Protein AF-A0A4U9V644-F1 (afdb_monomer)

Mean predicted aligned error: 11.46 Å

Radius of gyration: 19.67 Å; Cα contacts (8 Å, |Δi|>4): 223; chains: 1; bounding box: 46×45×52 Å

Secondary structure (DSSP, 8-state):
-PPPPSSHHHHHHHHHHT------HHHHTT---SS--HHHHHHHHHHHHHHHHHHH-HHHHS-S-GGGSPPTTT---SS--------SHHHHHHHHHHHHHHHT-BTTBSEETTTTEE-HHHHHHHHHHTB---TT--TTT---SSB----GGGSPPPPTT--GGG--GGG-----TT-------HHHHTT---------

Foldseek 3Di:
DWDFFPALVNLVVLLVQLPDDDADLVVLLVDPDPDDHLLSVLSNVLSVLVVCCVVPNWCVSQVDDQVPDDDQVNPCPVFDDGDQRDRTSVSSNVVSVQVNCQRHNDQFDQAPVVGRHGRLSLLSQCQNVQAAAAPPDGPVNRRDHDGRDDPNVLADGDDRRDDPVPDDPVVPDDDDVPRDHDRCDSVNSSRPCDDHDDDD

InterPro domains:
  IPR012347 Ferritin-like [G3DSA:1.20.1260.10] (1-136)
  IPR026820 Iminophenyl-pyruvate dimer synthase [PF12902] (1-129)

Sequence (200 aa):
MNLYGFSKNGIFQGMVIEHPKDVRPRAIANEVPSDMTIGEFYLYVESRLRAAVETHGERAIFCGDPQRQIPPDVFYYGGGGNVLKVSDLKSAVAAMKLITDQGEGTENDIWVVDEDELAHYFRFSQIYNERLYQKGDTVASGPTGDPFPVPWNKSVLIDSNARSAIIHPERFVTPSPGLTSVIVSYSAICKLHLPVPQTS

Solvent-accessible surface area (backbone atoms only — not comparable to full-atom values): 12361 Å² total; per-residue (Å²): 137,74,51,62,34,60,38,72,66,35,36,49,52,49,29,64,62,24,48,71,68,91,72,56,68,77,58,42,68,78,46,83,70,94,79,64,47,63,56,47,48,47,52,32,53,50,47,53,51,52,52,49,30,71,76,63,34,57,71,67,71,52,61,72,68,74,84,79,53,87,53,56,85,78,59,68,64,97,58,79,76,86,67,69,74,69,72,45,72,69,38,42,51,50,44,48,49,52,53,32,29,44,33,40,24,48,90,90,35,56,50,23,81,94,69,83,37,65,5,32,24,56,50,32,46,24,60,69,68,27,18,32,68,44,94,87,52,43,78,87,73,42,56,77,43,58,80,39,86,70,70,63,90,75,44,61,88,53,58,74,80,50,48,87,90,70,70,60,75,82,81,72,77,77,70,62,97,88,53,86,84,66,84,59,46,73,73,49,59,66,45,56,86,65,88,70,86,79,80,130

Organism: Serratia fonticola (NCBI:txid47917)

pLDDT: mean 73.73, std 19.24, range [28.67, 97.31]

Structure (mmCIF, N/CA/C/O backbone):
data_AF-A0A4U9V644-F1
#
_entry.id   AF-A0A4U9V644-F1
#
loop_
_atom_site.group_PDB
_atom_site.id
_atom_site.type_symbol
_atom_site.label_atom_id
_atom_site.label_alt_id
_atom_site.label_comp_id
_atom_site.label_asym_id
_atom_site.label_entity_id
_atom_site.label_seq_id
_atom_site.pdbx_PDB_ins_code
_atom_site.Cartn_x
_atom_site.Cartn_y
_atom_site.Cartn_z
_atom_site.occupancy
_atom_site.B_iso_or_equiv
_atom_site.auth_seq_id
_atom_site.auth_comp_id
_atom_site.auth_asym_id
_atom_site.auth_atom_id
_atom_site.pdbx_PDB_model_num
ATOM 1 N N . MET A 1 1 ? -13.289 4.807 -16.293 1.00 55.41 1 MET A N 1
ATOM 2 C CA . MET A 1 1 ? -12.012 4.065 -16.265 1.00 55.41 1 MET A CA 1
ATOM 3 C C . MET A 1 1 ? -12.085 2.977 -17.323 1.00 55.41 1 MET A C 1
ATOM 5 O O . MET A 1 1 ? -13.089 2.275 -17.348 1.00 55.41 1 MET A O 1
ATOM 9 N N . ASN A 1 2 ? -11.098 2.885 -18.216 1.00 61.62 2 ASN A N 1
ATOM 10 C CA . ASN A 1 2 ? -11.049 1.841 -19.247 1.00 61.62 2 ASN A CA 1
ATOM 11 C C . ASN A 1 2 ? -10.254 0.645 -18.718 1.00 61.62 2 ASN A C 1
ATOM 13 O O . ASN A 1 2 ? -9.269 0.844 -18.005 1.00 61.62 2 ASN A O 1
ATOM 17 N N . LEU A 1 3 ? -10.681 -0.569 -19.069 1.00 64.44 3 LEU A N 1
ATOM 18 C CA . LEU A 1 3 ? -9.926 -1.789 -18.803 1.00 64.44 3 LEU A CA 1
ATOM 19 C C . LEU A 1 3 ? -8.832 -1.928 -19.864 1.00 64.44 3 LEU A C 1
ATOM 21 O O . LEU A 1 3 ? -9.124 -1.943 -21.058 1.00 64.44 3 LEU A O 1
ATOM 25 N N . TYR A 1 4 ? -7.581 -2.043 -19.427 1.00 66.75 4 TYR A N 1
ATOM 26 C CA . TYR A 1 4 ? -6.458 -2.348 -20.309 1.00 66.75 4 TYR A CA 1
ATOM 27 C C . TYR A 1 4 ? -6.066 -3.820 -20.180 1.00 66.75 4 TYR A C 1
ATOM 29 O O . TYR A 1 4 ? -6.088 -4.388 -19.090 1.00 66.75 4 TYR A O 1
ATOM 37 N N . GLY A 1 5 ? -5.660 -4.431 -21.295 1.00 70.81 5 GLY A N 1
ATOM 38 C CA . GLY A 1 5 ? -4.895 -5.677 -21.254 1.00 70.81 5 GLY A CA 1
ATOM 39 C C . GLY A 1 5 ? -3.487 -5.458 -20.704 1.00 70.81 5 GLY A C 1
ATOM 40 O O . GLY A 1 5 ? -3.043 -4.315 -20.541 1.00 70.81 5 GLY A O 1
ATOM 41 N N . PHE A 1 6 ? -2.764 -6.554 -20.461 1.00 79.94 6 PHE A N 1
ATOM 42 C CA . PHE A 1 6 ? -1.364 -6.495 -20.040 1.00 79.94 6 PHE A CA 1
ATOM 43 C C . PHE A 1 6 ? -0.528 -5.778 -21.107 1.00 79.94 6 PHE A C 1
ATOM 45 O O . PHE A 1 6 ? -0.261 -6.298 -22.190 1.00 79.94 6 PHE A O 1
ATOM 52 N N . SER A 1 7 ? -0.188 -4.530 -20.817 1.00 82.56 7 SER A N 1
ATOM 53 C CA . SER A 1 7 ? 0.397 -3.570 -21.745 1.00 82.56 7 SER A CA 1
ATOM 54 C C . SER A 1 7 ? 1.081 -2.477 -20.941 1.00 82.56 7 SER A C 1
ATOM 56 O O . SER A 1 7 ? 0.753 -2.273 -19.772 1.00 82.56 7 SER A O 1
ATOM 58 N N . LYS A 1 8 ? 1.971 -1.712 -21.574 1.00 86.06 8 LYS A N 1
ATOM 59 C CA . LYS A 1 8 ? 2.654 -0.603 -20.902 1.00 86.06 8 LYS A CA 1
ATOM 60 C C . LYS A 1 8 ? 1.674 0.427 -20.317 1.00 86.06 8 LYS A C 1
ATOM 62 O O . LYS A 1 8 ? 1.898 0.912 -19.215 1.00 86.06 8 LYS A O 1
ATOM 67 N N . ASN A 1 9 ? 0.542 0.670 -20.986 1.00 83.56 9 ASN A N 1
ATOM 68 C CA . ASN A 1 9 ? -0.529 1.538 -20.479 1.00 83.56 9 ASN A CA 1
ATOM 69 C C . ASN A 1 9 ? -1.281 0.926 -19.289 1.00 83.56 9 ASN A C 1
ATOM 71 O O . ASN A 1 9 ? -1.600 1.642 -18.347 1.00 83.56 9 ASN A O 1
ATOM 75 N N . GLY A 1 10 ? -1.553 -0.383 -19.314 1.00 83.19 10 GLY A N 1
ATOM 76 C CA . GLY A 1 10 ? -2.169 -1.083 -18.182 1.00 83.19 10 GLY A CA 1
ATOM 77 C C . GLY A 1 10 ? -1.263 -1.100 -16.950 1.00 83.19 10 GLY A C 1
ATOM 78 O O . GLY A 1 10 ? -1.723 -0.820 -15.848 1.00 83.19 10 GLY A O 1
ATOM 79 N N . ILE A 1 11 ? 0.039 -1.334 -17.145 1.00 87.50 11 ILE A N 1
ATOM 80 C CA . ILE A 1 11 ? 1.036 -1.248 -16.070 1.00 87.50 11 ILE A CA 1
ATOM 81 C C . ILE A 1 11 ? 1.137 0.179 -15.534 1.00 87.50 11 ILE A C 1
ATOM 83 O O . ILE A 1 11 ? 1.093 0.370 -14.325 1.00 87.50 11 ILE A O 1
ATOM 87 N N . PHE A 1 12 ? 1.191 1.184 -16.411 1.00 86.75 12 PHE A N 1
ATOM 88 C CA . PHE A 1 12 ? 1.206 2.585 -15.992 1.00 86.75 12 PHE A CA 1
ATOM 89 C C . PHE A 1 12 ? -0.057 2.973 -15.212 1.00 86.75 12 PHE A C 1
ATOM 91 O O . PHE A 1 12 ? 0.035 3.660 -14.201 1.00 86.75 12 PHE A O 1
ATOM 98 N N . GLN A 1 13 ? -1.237 2.497 -15.625 1.00 83.50 13 GLN A N 1
ATOM 99 C CA . GLN A 1 13 ? -2.466 2.687 -14.852 1.00 83.50 13 GLN A CA 1
ATOM 100 C C . GLN A 1 13 ? -2.339 2.075 -13.449 1.00 83.50 13 GLN A C 1
ATOM 102 O O . GLN A 1 13 ? -2.746 2.719 -12.489 1.00 83.50 13 GLN A O 1
ATOM 107 N N . GLY A 1 14 ? -1.743 0.885 -13.320 1.00 85.44 14 GLY A N 1
ATOM 108 C CA . GLY A 1 14 ? -1.452 0.277 -12.019 1.00 85.44 14 GLY A CA 1
ATOM 109 C C . GLY A 1 14 ? -0.504 1.118 -11.161 1.00 85.44 14 GLY A C 1
ATOM 110 O O . GLY A 1 14 ? -0.795 1.366 -9.997 1.00 85.44 14 GLY A O 1
ATOM 111 N N . MET A 1 15 ? 0.564 1.655 -11.760 1.00 87.38 15 MET A N 1
ATOM 112 C CA . MET A 1 15 ? 1.471 2.586 -11.077 1.00 87.38 15 MET A CA 1
ATOM 113 C C . MET A 1 15 ? 0.756 3.850 -10.591 1.00 87.38 15 MET A C 1
ATOM 115 O O . MET A 1 15 ? 1.076 4.337 -9.519 1.00 87.38 15 MET A O 1
ATOM 119 N N . VAL A 1 16 ? -0.199 4.391 -11.355 1.00 85.75 16 VAL A N 1
ATOM 120 C CA . VAL A 1 16 ? -0.979 5.573 -10.942 1.00 85.75 16 VAL A CA 1
ATOM 121 C C . VAL A 1 16 ? -1.901 5.255 -9.764 1.00 85.75 16 VAL A C 1
ATOM 123 O O . VAL A 1 16 ? -2.082 6.109 -8.901 1.00 85.75 16 VAL A O 1
ATOM 126 N N . ILE A 1 17 ? -2.482 4.052 -9.729 1.00 83.19 17 ILE A N 1
ATOM 127 C CA . ILE A 1 17 ? -3.361 3.612 -8.637 1.00 83.19 17 ILE A CA 1
ATOM 128 C C . ILE A 1 17 ? -2.570 3.455 -7.330 1.00 83.19 17 ILE A C 1
ATOM 130 O O . ILE A 1 17 ? -3.020 3.955 -6.306 1.00 83.19 17 ILE A O 1
ATOM 134 N N . GLU A 1 18 ? -1.400 2.813 -7.380 1.00 84.31 18 GLU A N 1
ATOM 135 C CA . GLU A 1 18 ? -0.552 2.547 -6.201 1.00 84.31 18 GLU A CA 1
ATOM 136 C C . GLU A 1 18 ? 0.481 3.653 -5.934 1.00 84.31 18 GLU A C 1
ATOM 138 O O . GLU A 1 18 ? 1.415 3.450 -5.164 1.00 84.31 18 GLU A O 1
ATOM 143 N N . HIS A 1 19 ? 0.408 4.796 -6.624 1.00 81.25 19 HIS A N 1
ATOM 144 C CA . HIS A 1 19 ? 1.474 5.795 -6.561 1.00 81.25 19 HIS A CA 1
ATOM 145 C C . HIS A 1 19 ? 1.660 6.302 -5.119 1.00 81.25 19 HIS A C 1
ATOM 147 O O . HIS A 1 19 ? 0.732 6.929 -4.597 1.00 81.25 19 HIS A O 1
ATOM 153 N N . PRO A 1 20 ? 2.858 6.157 -4.517 1.00 72.25 20 PRO A N 1
ATOM 154 C CA . PRO A 1 20 ? 3.119 6.656 -3.175 1.00 72.25 20 PRO A CA 1
ATOM 155 C C . PRO A 1 20 ? 2.976 8.173 -3.169 1.00 72.25 20 PRO A C 1
ATOM 157 O O . PRO A 1 20 ? 3.543 8.856 -4.028 1.00 72.25 20 PRO A O 1
ATOM 160 N N . LYS A 1 21 ? 2.225 8.734 -2.228 1.00 69.69 21 LYS A N 1
ATOM 161 C CA . LYS A 1 21 ? 2.238 10.183 -1.997 1.00 69.69 21 LYS A CA 1
ATOM 162 C C . LYS A 1 21 ? 2.510 10.480 -0.540 1.00 69.69 21 LYS A C 1
ATOM 164 O O . LYS A 1 21 ? 2.050 9.755 0.336 1.00 69.69 21 LYS A O 1
ATOM 169 N N . ASP A 1 22 ? 3.179 11.605 -0.308 1.00 64.38 22 ASP A N 1
ATOM 170 C CA . ASP A 1 22 ? 3.355 12.174 1.021 1.00 64.38 22 ASP A CA 1
ATOM 171 C C . ASP A 1 22 ? 1.978 12.378 1.658 1.00 64.38 22 ASP A C 1
ATOM 173 O O . ASP A 1 22 ? 1.200 13.270 1.287 1.00 64.38 22 ASP A O 1
ATOM 177 N N . VAL A 1 23 ? 1.659 11.528 2.626 1.00 62.28 23 VAL A N 1
ATOM 178 C CA . VAL A 1 23 ? 0.388 11.611 3.325 1.00 62.28 23 VAL A CA 1
ATOM 179 C C . VAL A 1 23 ? 0.447 12.800 4.279 1.00 62.28 23 VAL A C 1
ATOM 181 O O . VAL A 1 23 ? 1.411 12.988 5.023 1.00 62.28 23 VAL A O 1
ATOM 184 N N . ARG A 1 24 ? -0.618 13.611 4.304 1.00 62.72 24 ARG A N 1
ATOM 185 C CA . ARG A 1 24 ? -0.766 14.733 5.248 1.00 62.72 24 ARG A CA 1
ATOM 186 C C . ARG A 1 24 ? -1.843 14.421 6.296 1.00 62.72 24 ARG A C 1
ATOM 188 O O . ARG A 1 24 ? -2.967 14.915 6.168 1.00 62.72 24 ARG A O 1
ATOM 195 N N . PRO A 1 25 ? -1.519 13.675 7.374 1.00 60.88 25 PRO A N 1
ATOM 196 C CA . PRO A 1 25 ? -2.491 13.205 8.365 1.00 60.88 25 PRO A CA 1
ATOM 197 C C . PRO A 1 25 ? -3.443 14.274 8.903 1.00 60.88 25 PRO A C 1
ATOM 199 O O . PRO A 1 25 ? -4.642 14.046 9.037 1.00 60.88 25 PRO A O 1
ATOM 202 N N . ARG A 1 26 ? -2.922 15.476 9.181 1.00 60.62 26 ARG A N 1
ATOM 203 C CA . ARG A 1 26 ? -3.712 16.577 9.755 1.00 60.62 26 ARG A CA 1
ATOM 204 C C . ARG A 1 26 ? -4.744 17.165 8.793 1.00 60.62 26 ARG A C 1
ATOM 206 O O . ARG A 1 26 ? -5.763 17.666 9.258 1.00 60.62 26 ARG A O 1
ATOM 213 N N . ALA A 1 27 ? -4.481 17.135 7.488 1.00 59.25 27 ALA A N 1
ATOM 214 C CA . ALA A 1 27 ? -5.427 17.622 6.486 1.00 59.25 27 ALA A CA 1
ATOM 215 C C . ALA A 1 27 ? -6.578 16.619 6.312 1.00 59.25 27 ALA A C 1
ATOM 217 O O . ALA A 1 27 ? -7.746 16.989 6.346 1.00 59.25 27 ALA A O 1
ATOM 218 N N . ILE A 1 28 ? -6.235 15.332 6.240 1.00 59.28 28 ILE A N 1
ATOM 219 C CA . ILE A 1 28 ? -7.183 14.236 6.013 1.00 59.28 28 ILE A CA 1
ATOM 220 C C . ILE A 1 28 ? -8.105 14.013 7.216 1.00 59.28 28 ILE A C 1
ATOM 222 O O . ILE A 1 28 ? -9.273 13.683 7.052 1.00 59.28 28 ILE A O 1
ATOM 226 N N . ALA A 1 29 ? -7.630 14.241 8.440 1.00 61.66 29 ALA A N 1
ATOM 227 C CA . ALA A 1 29 ? -8.477 14.103 9.624 1.00 61.66 29 ALA A CA 1
ATOM 228 C C . ALA A 1 29 ? -9.674 15.084 9.647 1.00 61.66 29 ALA A C 1
ATOM 230 O O . ALA A 1 29 ? -10.672 14.806 10.313 1.00 61.66 29 ALA A O 1
ATOM 231 N N . ASN A 1 30 ? -9.582 16.213 8.932 1.00 63.75 30 ASN A N 1
ATOM 232 C CA . ASN A 1 30 ? -10.543 17.318 9.015 1.00 63.75 30 ASN A CA 1
ATOM 233 C C . ASN A 1 30 ? -11.367 17.534 7.736 1.00 63.75 30 ASN A C 1
ATOM 235 O O . ASN A 1 30 ? -12.445 18.120 7.805 1.00 63.75 30 ASN A O 1
ATOM 239 N N . GLU A 1 31 ? -10.895 17.052 6.588 1.00 67.56 31 GLU A N 1
ATOM 240 C CA . GLU A 1 31 ? -11.538 17.229 5.285 1.00 67.56 31 GLU A CA 1
ATOM 241 C C . GLU A 1 31 ? -11.574 15.897 4.526 1.00 67.56 31 GLU A C 1
ATOM 243 O O . GLU A 1 31 ? -10.719 15.038 4.729 1.00 67.56 31 GLU A O 1
ATOM 248 N N . VAL A 1 32 ? -12.556 15.718 3.637 1.00 67.31 32 VAL A N 1
ATOM 249 C CA . VAL A 1 32 ? -12.579 14.595 2.684 1.00 67.31 32 VAL A CA 1
ATOM 250 C C . VAL A 1 32 ? -12.058 15.113 1.341 1.00 67.31 32 VAL A C 1
ATOM 252 O O . VAL A 1 32 ? -12.833 15.733 0.610 1.00 67.31 32 VAL A O 1
ATOM 255 N N . PRO A 1 33 ? -10.764 14.928 1.013 1.00 65.81 33 PRO A N 1
ATOM 256 C CA . PRO A 1 33 ? -10.245 15.232 -0.313 1.00 65.81 33 PRO A CA 1
ATOM 257 C C . PRO A 1 33 ? -11.082 14.592 -1.428 1.00 65.81 33 PRO A C 1
ATOM 259 O O . PRO A 1 33 ? -11.511 13.446 -1.309 1.00 65.81 33 PRO A O 1
ATOM 262 N N . SER A 1 34 ? -11.287 15.325 -2.527 1.00 70.94 34 SER A N 1
ATOM 263 C CA . SER A 1 34 ? -11.950 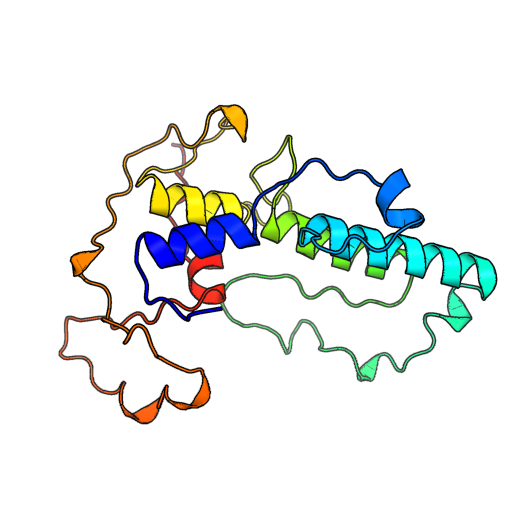14.802 -3.732 1.00 70.94 34 SER A CA 1
ATOM 264 C C . SER A 1 34 ? -11.113 13.750 -4.463 1.00 70.94 34 SER A C 1
ATOM 266 O O . SER A 1 34 ? -11.682 12.906 -5.148 1.00 70.94 34 SER A O 1
ATOM 268 N N . ASP A 1 35 ? -9.788 13.789 -4.287 1.00 72.00 35 ASP A N 1
ATOM 269 C CA . ASP A 1 35 ? -8.810 12.913 -4.933 1.00 72.00 35 ASP A CA 1
ATOM 270 C C . ASP A 1 35 ? -7.821 12.372 -3.885 1.00 72.00 35 ASP A C 1
ATOM 272 O O . ASP A 1 35 ? -6.767 12.965 -3.657 1.00 72.00 35 ASP A O 1
ATOM 276 N N . MET A 1 36 ? -8.175 11.268 -3.220 1.00 74.94 36 MET A N 1
ATOM 277 C CA . MET A 1 36 ? -7.303 10.573 -2.260 1.00 74.94 36 MET A CA 1
ATOM 278 C C . MET A 1 36 ? -6.460 9.493 -2.947 1.00 74.94 36 MET A C 1
ATOM 280 O O . MET A 1 36 ? -6.954 8.807 -3.847 1.00 74.94 36 MET A O 1
ATOM 284 N N . THR A 1 37 ? -5.226 9.274 -2.484 1.00 78.25 37 THR A N 1
ATOM 285 C CA . THR A 1 37 ? -4.560 7.974 -2.698 1.00 78.25 37 THR A CA 1
ATOM 286 C C . THR A 1 37 ? -5.200 6.876 -1.852 1.00 78.25 37 THR A C 1
ATOM 288 O O . THR A 1 37 ? -6.034 7.137 -0.979 1.00 78.25 37 THR A O 1
ATOM 291 N N . ILE A 1 38 ? -4.801 5.628 -2.093 1.00 81.62 38 ILE A N 1
ATOM 292 C CA . ILE A 1 38 ? -5.232 4.496 -1.272 1.00 81.62 38 ILE A CA 1
ATOM 293 C C . ILE A 1 38 ? -4.744 4.695 0.173 1.00 81.62 38 ILE A C 1
ATOM 295 O O . ILE A 1 38 ? -5.529 4.547 1.111 1.00 81.62 38 ILE A O 1
ATOM 299 N N . GLY A 1 39 ? -3.493 5.118 0.357 1.00 82.12 39 GLY A N 1
ATOM 300 C CA . GLY A 1 39 ? -2.906 5.462 1.650 1.00 82.12 39 GLY A CA 1
ATOM 301 C C . GLY A 1 39 ? -3.664 6.574 2.376 1.00 82.12 39 GLY A C 1
ATOM 302 O O . GLY A 1 39 ? -4.023 6.422 3.546 1.00 82.12 39 GLY A O 1
ATOM 303 N N . GLU A 1 40 ? -3.988 7.667 1.679 1.00 82.50 40 GLU A N 1
ATOM 304 C CA . GLU A 1 40 ? -4.779 8.767 2.243 1.00 82.50 40 GLU A CA 1
ATOM 305 C C . GLU A 1 40 ? -6.183 8.312 2.665 1.00 82.50 40 GLU A C 1
ATOM 307 O O . GLU A 1 40 ? -6.669 8.689 3.736 1.00 82.50 40 GLU A O 1
ATOM 312 N N . PHE A 1 41 ? -6.817 7.456 1.862 1.00 86.38 41 PHE A N 1
ATOM 313 C CA . PHE A 1 41 ? -8.120 6.882 2.175 1.00 86.38 41 PHE A CA 1
ATOM 314 C C . PHE A 1 41 ? -8.082 6.012 3.439 1.00 86.38 41 PHE A C 1
ATOM 316 O O . PHE A 1 41 ? -8.924 6.176 4.324 1.00 86.38 41 PHE A O 1
ATOM 323 N N . TYR A 1 42 ? -7.100 5.121 3.585 1.00 88.31 42 TYR A N 1
ATOM 324 C CA . TYR A 1 42 ? -7.010 4.285 4.787 1.00 88.31 42 TYR A CA 1
ATOM 325 C C . TYR A 1 42 ? -6.621 5.081 6.035 1.00 88.31 42 TYR A C 1
ATOM 327 O O . TYR A 1 42 ? -7.150 4.804 7.113 1.00 88.31 42 TYR A O 1
ATOM 335 N N . LEU A 1 43 ? -5.812 6.138 5.905 1.00 85.69 43 LEU A N 1
ATOM 336 C CA . LEU A 1 43 ? -5.546 7.040 7.026 1.00 85.69 43 LEU A CA 1
ATOM 337 C C . LEU A 1 43 ? -6.791 7.838 7.448 1.00 85.69 43 LEU A C 1
ATOM 339 O O . LEU A 1 43 ? -7.009 8.079 8.642 1.00 85.69 43 LEU A O 1
ATOM 343 N N . TYR A 1 44 ? -7.628 8.236 6.485 1.00 87.06 44 TYR A N 1
ATOM 344 C CA . TYR A 1 44 ? -8.935 8.826 6.769 1.00 87.06 44 TYR A CA 1
ATOM 345 C C . TYR A 1 44 ? -9.798 7.864 7.591 1.00 87.06 44 TYR A C 1
ATOM 347 O O . TYR A 1 44 ? -10.287 8.231 8.664 1.00 87.06 44 TYR A O 1
ATOM 355 N N . VAL A 1 45 ? -9.945 6.618 7.126 1.00 90.81 45 VAL A N 1
ATOM 356 C CA . VAL A 1 45 ? -10.725 5.581 7.819 1.00 90.81 45 VAL A CA 1
ATOM 357 C C . VAL A 1 45 ? -10.185 5.341 9.229 1.00 90.81 45 VAL A C 1
ATOM 359 O O . VAL A 1 45 ? -10.970 5.331 10.181 1.00 90.81 45 VAL A O 1
ATOM 362 N N . GLU A 1 46 ? -8.864 5.234 9.393 1.00 92.19 46 GLU A N 1
ATOM 363 C CA . GLU A 1 46 ? -8.229 5.090 10.703 1.00 92.19 46 GLU A CA 1
ATOM 364 C C . GLU A 1 46 ? -8.587 6.250 11.638 1.00 92.19 46 GLU A C 1
ATOM 366 O O . GLU A 1 46 ? -9.008 6.027 12.776 1.00 92.19 46 GLU A O 1
ATOM 371 N N . SER A 1 47 ? -8.466 7.488 11.158 1.00 89.50 47 SER A N 1
ATOM 372 C CA . SER A 1 47 ? -8.734 8.688 11.957 1.00 89.50 47 SER A CA 1
ATOM 373 C C . SER A 1 47 ? -10.185 8.725 12.448 1.00 89.50 47 SER A C 1
ATOM 375 O O . SER A 1 47 ? -10.452 9.007 13.619 1.00 89.50 47 SER A O 1
ATOM 377 N N . ARG A 1 48 ? -11.138 8.376 11.576 1.00 91.19 48 ARG A N 1
ATOM 378 C CA . ARG A 1 48 ? -12.567 8.303 11.918 1.00 91.19 48 ARG A CA 1
ATOM 379 C C . ARG A 1 48 ? -12.869 7.158 12.883 1.00 91.19 48 ARG A C 1
ATOM 381 O O . ARG A 1 48 ? -13.662 7.345 13.805 1.00 91.19 48 ARG A O 1
ATOM 388 N N . LEU A 1 49 ? -12.225 6.006 12.708 1.00 94.38 49 LEU A N 1
ATOM 389 C CA . LEU A 1 49 ? -12.371 4.861 13.605 1.00 94.38 49 LEU A CA 1
ATOM 390 C C . LEU A 1 49 ? -11.862 5.188 15.014 1.00 94.38 49 LEU A C 1
ATOM 392 O O . LEU A 1 49 ? -12.555 4.910 15.992 1.00 94.38 49 LEU A O 1
ATOM 396 N N . ARG A 1 50 ? -10.697 5.839 15.128 1.00 95.06 50 ARG A N 1
ATOM 397 C CA . ARG A 1 50 ? -10.151 6.300 16.416 1.00 95.06 50 ARG A CA 1
ATOM 398 C C . ARG A 1 50 ? -11.101 7.266 17.122 1.00 95.06 50 ARG A C 1
ATOM 400 O O . ARG A 1 50 ? -11.407 7.051 18.291 1.00 95.06 50 ARG A O 1
ATOM 407 N N . ALA A 1 51 ? -11.627 8.262 16.408 1.00 91.44 51 ALA A N 1
ATOM 408 C CA . ALA A 1 51 ? -12.593 9.212 16.965 1.00 91.44 51 ALA A CA 1
ATOM 409 C C . ALA A 1 51 ? -13.893 8.528 17.437 1.00 91.44 51 ALA A C 1
ATOM 411 O O . ALA A 1 51 ? -14.445 8.876 18.483 1.00 91.44 51 ALA A O 1
ATOM 412 N N . ALA A 1 52 ? -14.379 7.522 16.701 1.00 92.94 52 ALA A N 1
ATOM 413 C CA . ALA A 1 52 ? -15.549 6.742 17.102 1.00 92.94 52 ALA A CA 1
ATOM 414 C C . ALA A 1 52 ? -15.284 5.915 18.373 1.00 92.94 52 ALA A C 1
ATOM 416 O O . ALA A 1 52 ? -16.130 5.883 19.268 1.00 92.94 52 ALA A O 1
ATOM 417 N N . VAL A 1 53 ? -14.105 5.292 18.485 1.00 97.12 53 VAL A N 1
ATOM 418 C CA . VAL A 1 53 ? -13.680 4.560 19.692 1.00 97.12 53 VAL A CA 1
ATOM 419 C C . VAL A 1 53 ? -13.553 5.494 20.893 1.00 97.12 53 VAL A C 1
ATOM 421 O O . VAL A 1 53 ? -13.992 5.132 21.980 1.00 97.12 53 VAL A O 1
ATOM 424 N N . GLU A 1 54 ? -13.012 6.698 20.708 1.00 95.44 54 GLU A N 1
ATOM 425 C CA . GLU A 1 54 ? -12.928 7.712 21.766 1.00 95.44 54 GLU A CA 1
ATOM 426 C C . GLU A 1 54 ? -14.319 8.162 22.238 1.00 95.44 54 GLU A C 1
ATOM 428 O O . GLU A 1 54 ? -14.571 8.262 23.437 1.00 95.44 54 GLU A O 1
ATOM 433 N N . THR A 1 55 ? -15.247 8.369 21.300 1.00 95.88 55 THR A N 1
ATOM 434 C CA . THR A 1 55 ? -16.599 8.868 21.596 1.00 95.88 55 THR A CA 1
ATOM 435 C C . THR A 1 55 ? -17.492 7.805 22.244 1.00 95.88 55 THR A C 1
ATOM 437 O O . THR A 1 55 ? -18.279 8.112 23.139 1.00 95.88 55 THR A O 1
ATOM 440 N N . HIS A 1 56 ? -17.411 6.556 21.781 1.00 95.88 56 HIS A N 1
ATOM 441 C CA . HIS A 1 56 ? -18.379 5.506 22.126 1.00 95.88 56 HIS A CA 1
ATOM 442 C C . HIS A 1 56 ? -17.786 4.347 22.938 1.00 95.88 56 HIS A C 1
ATOM 444 O O . HIS A 1 56 ? -18.532 3.531 23.480 1.00 95.88 56 HIS A O 1
ATOM 450 N N . GLY A 1 57 ? -16.461 4.277 23.059 1.00 96.56 57 GLY A N 1
ATOM 451 C CA . GLY A 1 57 ? -15.745 3.174 23.688 1.00 96.56 57 GLY A CA 1
ATOM 452 C C . GLY A 1 57 ? -15.541 1.985 22.745 1.00 96.56 57 GLY A C 1
ATOM 453 O O . GLY A 1 57 ? -16.408 1.615 21.956 1.00 96.56 57 GLY A O 1
ATOM 454 N N . GLU A 1 58 ? -14.386 1.331 22.864 1.00 96.75 58 GLU A N 1
ATOM 455 C CA . GLU A 1 58 ? -13.953 0.268 21.946 1.00 96.75 58 GLU A CA 1
ATOM 456 C C . GLU A 1 58 ? -14.948 -0.898 21.857 1.00 96.75 58 GLU A C 1
ATOM 458 O O . GLU A 1 58 ? -15.318 -1.312 20.765 1.00 96.75 58 GLU A O 1
ATOM 463 N N . ARG A 1 59 ? -15.481 -1.368 22.992 1.00 96.31 59 ARG A N 1
ATOM 464 C CA . ARG A 1 59 ? -16.463 -2.469 23.020 1.00 96.31 59 ARG A CA 1
ATOM 465 C C . ARG A 1 59 ? -17.761 -2.156 22.273 1.00 96.31 59 ARG A C 1
ATOM 467 O O . ARG A 1 59 ? -18.414 -3.081 21.806 1.00 96.31 59 ARG A O 1
ATOM 474 N N . ALA A 1 60 ? -18.154 -0.884 22.189 1.00 96.44 60 ALA A N 1
ATOM 475 C CA . ALA A 1 60 ? -19.346 -0.483 21.446 1.00 96.44 60 ALA A CA 1
ATOM 476 C C . ALA A 1 60 ? -19.088 -0.469 19.932 1.00 96.44 60 ALA A C 1
ATOM 478 O O . ALA A 1 60 ? -19.987 -0.776 19.154 1.00 96.44 60 ALA A O 1
ATOM 479 N N . ILE A 1 61 ? -17.856 -0.154 19.522 1.00 97.31 61 ILE A N 1
ATOM 480 C CA . ILE A 1 61 ? -17.434 -0.152 18.118 1.00 97.31 61 ILE A CA 1
ATOM 481 C C . ILE A 1 61 ? -17.178 -1.579 17.616 1.00 97.31 61 ILE A C 1
ATOM 483 O O . ILE A 1 61 ? -17.676 -1.967 16.562 1.00 97.31 61 ILE A O 1
ATOM 487 N N . PHE A 1 62 ? -16.462 -2.392 18.392 1.00 96.38 62 PHE A N 1
ATOM 488 C CA . PHE A 1 62 ? -16.103 -3.771 18.052 1.00 96.38 62 PHE A CA 1
ATOM 489 C C . PHE A 1 62 ? -17.078 -4.773 18.685 1.00 96.38 62 PHE A C 1
ATOM 491 O O . PHE A 1 62 ? -16.700 -5.619 19.490 1.00 96.38 62 PHE A O 1
ATOM 498 N N . CYS A 1 63 ? -18.361 -4.655 18.331 1.00 95.31 63 CYS A N 1
ATOM 499 C CA . CYS A 1 63 ? -19.451 -5.469 18.888 1.00 95.31 63 CYS A CA 1
ATOM 500 C C . CYS A 1 63 ? -20.030 -6.517 17.917 1.00 95.31 63 CYS A C 1
ATOM 502 O O . CYS A 1 63 ? -20.995 -7.205 18.251 1.00 95.31 63 CYS A O 1
ATOM 504 N N . GLY A 1 64 ? -19.478 -6.622 16.705 1.00 92.69 64 GLY A N 1
ATOM 505 C CA . GLY A 1 64 ? -19.941 -7.565 15.688 1.00 92.69 64 GLY A CA 1
ATOM 506 C C . GLY A 1 64 ? -19.658 -9.026 16.047 1.00 92.69 64 GLY A C 1
ATOM 507 O O . GLY A 1 64 ? -18.725 -9.331 16.783 1.00 92.69 64 GLY A O 1
ATOM 508 N N . ASP A 1 65 ? -20.451 -9.937 15.482 1.00 93.81 65 ASP A N 1
ATOM 509 C CA . ASP A 1 65 ? -20.242 -11.382 15.616 1.00 93.81 65 ASP A CA 1
ATOM 510 C C . ASP A 1 65 ? -18.925 -11.815 14.931 1.00 93.81 65 ASP A C 1
ATOM 512 O O . ASP A 1 65 ? -18.818 -11.692 13.703 1.00 93.81 65 ASP A O 1
ATOM 516 N N . PRO A 1 66 ? -17.932 -12.349 15.676 1.00 90.62 66 PRO A N 1
ATOM 517 C CA . PRO A 1 66 ? -16.652 -12.776 15.112 1.00 90.62 66 PRO A CA 1
ATOM 518 C C . PRO A 1 66 ? -16.768 -13.852 14.025 1.00 90.62 66 PRO A C 1
ATOM 520 O O . PRO A 1 66 ? -15.877 -13.952 13.183 1.00 90.62 66 PRO A O 1
ATOM 523 N N . GLN A 1 67 ? -17.853 -14.637 14.001 1.00 89.88 67 GLN A N 1
ATOM 524 C CA . GLN A 1 67 ? -18.068 -15.682 12.990 1.00 89.88 67 GLN A CA 1
ATOM 525 C C . GLN A 1 67 ? -18.393 -15.128 11.597 1.00 89.88 67 GLN A C 1
ATOM 527 O O . GLN A 1 67 ? -18.379 -15.872 10.621 1.00 89.88 67 GLN A O 1
ATOM 532 N N . ARG A 1 68 ? -18.663 -13.821 11.482 1.00 90.50 68 ARG A N 1
ATOM 533 C CA . ARG A 1 68 ? -18.893 -13.151 10.193 1.00 90.50 68 ARG A CA 1
ATOM 534 C C . ARG A 1 68 ? -17.604 -12.721 9.494 1.00 90.50 68 ARG A C 1
A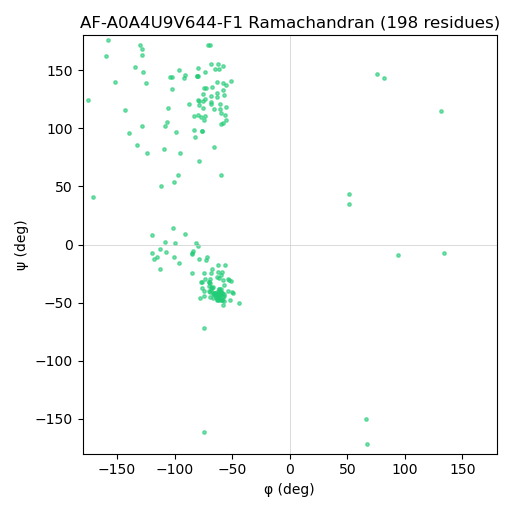TOM 536 O O . ARG A 1 68 ? -17.672 -12.223 8.373 1.00 90.50 68 ARG A O 1
ATOM 543 N N . GLN A 1 69 ? -16.449 -12.872 10.142 1.00 89.94 69 GLN A N 1
ATOM 544 C CA . GLN A 1 69 ? -15.158 -12.598 9.517 1.00 89.94 69 GLN A CA 1
ATOM 545 C C . GLN A 1 69 ? -14.716 -13.777 8.656 1.00 89.94 69 GLN A C 1
ATOM 547 O O . GLN A 1 69 ? -14.939 -14.935 9.006 1.00 89.94 69 GLN A O 1
ATOM 552 N N . ILE A 1 70 ? -14.045 -13.476 7.545 1.00 84.12 70 ILE A N 1
ATOM 553 C CA . ILE A 1 70 ? -13.415 -14.498 6.713 1.00 84.12 70 ILE A CA 1
ATOM 554 C C . ILE A 1 70 ? -12.244 -15.083 7.512 1.00 84.12 70 ILE A C 1
ATOM 556 O O . ILE A 1 70 ? -11.355 -14.329 7.920 1.00 84.12 70 ILE A O 1
ATOM 560 N N . PRO A 1 71 ? -12.229 -16.396 7.786 1.00 72.81 71 PRO A N 1
ATOM 561 C CA . PRO A 1 71 ? -11.182 -16.969 8.604 1.00 72.81 71 PRO A CA 1
ATOM 562 C C . PRO A 1 71 ? -9.911 -17.189 7.750 1.00 72.81 71 PRO A C 1
ATOM 564 O O . PRO A 1 71 ? -10.020 -17.494 6.556 1.00 72.81 71 PRO A O 1
ATOM 567 N N . PRO A 1 72 ? -8.704 -17.017 8.324 1.00 67.56 72 PRO A N 1
ATOM 568 C CA . PRO A 1 72 ? -7.449 -17.064 7.566 1.00 67.56 72 PRO A CA 1
ATOM 569 C C . PRO A 1 72 ? -7.215 -18.376 6.805 1.00 67.56 72 PRO A C 1
ATOM 571 O O . PRO A 1 72 ? -6.615 -18.373 5.739 1.00 67.56 72 PRO A O 1
ATOM 574 N N . ASP A 1 73 ? -7.722 -19.490 7.330 1.00 67.62 73 ASP A N 1
ATOM 575 C CA . ASP A 1 73 ? -7.618 -20.837 6.761 1.00 67.62 73 ASP A CA 1
ATOM 576 C C . ASP A 1 73 ? -8.535 -21.072 5.551 1.00 67.62 73 ASP A C 1
ATOM 578 O O . ASP A 1 73 ? -8.229 -21.910 4.705 1.00 67.62 73 ASP A O 1
ATOM 582 N N . VAL A 1 74 ? -9.632 -20.315 5.426 1.00 64.12 74 VAL A N 1
ATOM 583 C CA . VAL A 1 74 ? -10.532 -20.383 4.258 1.00 64.12 74 VAL A CA 1
ATOM 584 C C . VAL A 1 74 ? -10.029 -19.493 3.122 1.00 64.12 74 VAL A C 1
ATOM 586 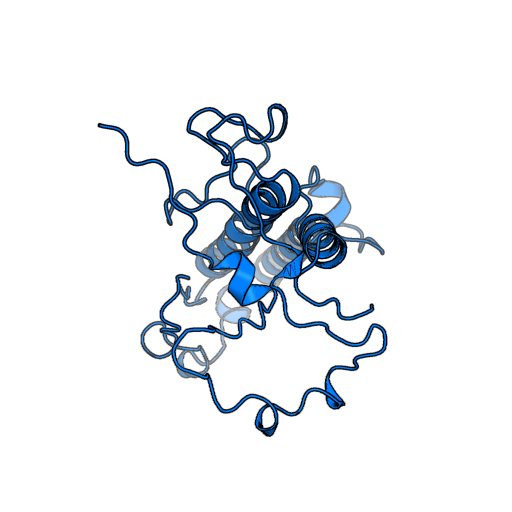O O . VAL A 1 74 ? -10.317 -19.751 1.954 1.00 64.12 74 VAL A O 1
ATOM 589 N N . PHE A 1 75 ? -9.245 -18.463 3.440 1.00 55.75 75 PHE A N 1
ATOM 590 C CA . PHE A 1 75 ? -8.721 -17.512 2.465 1.00 55.75 75 PHE A CA 1
ATOM 591 C C . PHE A 1 75 ? -7.266 -17.818 2.087 1.00 55.75 75 PHE A C 1
ATOM 593 O O . PHE A 1 75 ? -6.394 -16.958 2.141 1.00 55.75 75 PHE A O 1
ATOM 600 N N . TYR A 1 76 ? -7.000 -19.055 1.663 1.00 49.53 76 TYR A N 1
ATOM 601 C CA . TYR A 1 76 ? -5.740 -19.407 1.009 1.00 49.53 76 TYR A CA 1
ATOM 602 C C . TYR A 1 76 ? -5.916 -19.342 -0.511 1.00 49.53 76 TYR A C 1
ATOM 604 O O . TYR A 1 76 ? -6.098 -20.351 -1.191 1.00 49.53 76 TYR A O 1
ATOM 612 N N . TYR A 1 77 ? -5.883 -18.134 -1.073 1.00 47.94 77 TYR A N 1
ATOM 613 C CA . TYR A 1 77 ? -5.571 -17.996 -2.495 1.00 47.94 77 TYR A CA 1
ATOM 614 C C . TYR A 1 77 ? -4.055 -18.168 -2.585 1.00 47.94 77 TYR A C 1
ATOM 616 O O . TYR A 1 77 ? -3.352 -17.312 -2.062 1.00 47.94 77 TYR A O 1
ATOM 624 N N . GLY A 1 78 ? -3.565 -19.282 -3.146 1.00 46.84 78 GLY A N 1
ATOM 625 C CA . GLY A 1 78 ? -2.154 -19.715 -3.150 1.00 46.84 78 GLY A CA 1
ATOM 626 C C . GLY A 1 78 ? -1.154 -18.753 -3.812 1.00 46.84 78 GLY A C 1
ATOM 627 O O . GLY A 1 78 ? -0.501 -19.107 -4.785 1.00 46.84 78 GLY A O 1
ATOM 628 N N . GLY A 1 79 ? -1.051 -17.532 -3.298 1.00 48.56 79 GLY A N 1
ATOM 629 C CA . GLY A 1 79 ? -0.328 -16.400 -3.863 1.00 48.56 79 GLY A CA 1
ATOM 630 C C . GLY A 1 79 ? -0.234 -15.221 -2.890 1.00 48.56 79 GLY A C 1
ATOM 631 O O . GLY A 1 79 ? -0.439 -14.088 -3.315 1.00 48.56 79 GLY A O 1
ATOM 632 N N . GLY A 1 80 ? 0.003 -15.492 -1.601 1.00 51.28 80 GLY A N 1
ATOM 633 C CA . GLY A 1 80 ? 0.388 -14.489 -0.595 1.00 51.28 80 GLY A CA 1
ATOM 634 C C . GLY A 1 80 ? -0.736 -13.574 -0.090 1.00 51.28 80 GLY A C 1
ATOM 635 O O . GLY A 1 80 ? -1.669 -13.233 -0.826 1.00 51.28 80 GLY A O 1
ATOM 636 N N . GLY A 1 81 ? -0.642 -13.194 1.186 1.00 56.03 81 GLY A N 1
ATOM 637 C CA . GLY A 1 81 ? -1.531 -12.259 1.875 1.00 56.03 81 GLY A CA 1
ATOM 638 C C . GLY A 1 81 ? -2.023 -12.803 3.216 1.00 56.03 81 GLY A C 1
ATOM 639 O O . GLY A 1 81 ? -2.777 -13.777 3.266 1.00 56.03 81 GLY A O 1
ATOM 640 N N . ASN A 1 82 ? -1.622 -12.156 4.309 1.00 66.25 82 ASN A N 1
ATOM 641 C CA . ASN A 1 82 ? -2.128 -12.473 5.642 1.00 66.25 82 ASN A CA 1
ATOM 642 C C . ASN A 1 82 ? -3.520 -11.862 5.857 1.00 66.25 82 ASN A C 1
ATOM 644 O O . ASN A 1 82 ? -3.693 -10.645 5.838 1.00 66.25 82 ASN A O 1
ATOM 648 N N . VAL A 1 83 ? -4.529 -12.697 6.123 1.00 75.44 83 VAL A N 1
ATOM 649 C CA . VAL A 1 83 ? -5.830 -12.202 6.593 1.00 75.44 83 VAL A CA 1
ATOM 650 C C . VAL A 1 83 ? -5.736 -11.903 8.083 1.00 75.44 83 VAL A C 1
ATOM 652 O O . VAL A 1 83 ? -5.630 -12.811 8.911 1.00 75.44 83 VAL A O 1
ATOM 655 N N . LEU A 1 84 ? -5.802 -10.620 8.433 1.00 83.19 84 LEU A N 1
ATOM 656 C CA . LEU A 1 84 ? -5.847 -10.178 9.821 1.00 83.19 84 LEU A CA 1
ATOM 657 C C . LEU A 1 84 ? -7.294 -10.135 10.313 1.00 83.19 84 LEU A C 1
ATOM 659 O O . LEU A 1 84 ? -8.133 -9.413 9.775 1.00 83.19 84 LEU A O 1
ATOM 663 N N . LYS A 1 85 ? -7.585 -10.906 11.367 1.00 88.88 85 LYS A N 1
ATOM 664 C CA . LYS A 1 85 ? -8.852 -10.783 12.095 1.00 88.88 85 LYS A CA 1
ATOM 665 C C . LYS A 1 85 ? -8.884 -9.441 12.818 1.00 88.88 85 LYS A C 1
ATOM 667 O O . LYS A 1 85 ? -7.917 -9.079 13.483 1.00 88.88 85 LYS A O 1
ATOM 672 N N . VAL A 1 86 ? -10.013 -8.748 12.730 1.00 93.19 86 VAL A N 1
ATOM 673 C CA . VAL A 1 86 ? -10.227 -7.442 13.357 1.00 93.19 86 VAL A CA 1
ATOM 674 C C . VAL A 1 86 ? -11.162 -7.609 14.549 1.00 93.19 86 VAL A C 1
ATOM 676 O O . VAL A 1 86 ? -12.360 -7.823 14.382 1.00 93.19 86 VAL A O 1
ATOM 679 N N . SER A 1 87 ? -10.622 -7.546 15.762 1.00 94.62 87 SER A N 1
ATOM 680 C CA . SER A 1 87 ? -11.377 -7.709 17.016 1.00 94.62 87 SER A CA 1
ATOM 681 C C . SER A 1 87 ? -11.352 -6.477 17.916 1.00 94.62 87 SER A C 1
ATOM 683 O O . SER A 1 87 ? -12.108 -6.411 18.879 1.00 94.62 87 SER A O 1
ATOM 685 N N . ASP A 1 88 ? -10.479 -5.522 17.620 1.00 96.12 88 ASP A N 1
ATOM 686 C CA . ASP A 1 88 ? -10.223 -4.328 18.419 1.00 96.12 88 ASP A CA 1
ATOM 687 C C . ASP A 1 88 ? -9.593 -3.228 17.546 1.00 96.12 88 ASP A C 1
ATOM 689 O O . ASP A 1 88 ? -9.290 -3.434 16.363 1.00 96.12 88 ASP A O 1
ATOM 693 N N . LEU A 1 89 ? -9.377 -2.042 18.122 1.00 96.94 89 LEU A N 1
ATOM 694 C CA . LEU A 1 89 ? -8.789 -0.919 17.397 1.00 96.94 89 LEU A CA 1
ATOM 695 C C . LEU A 1 89 ? -7.377 -1.245 16.913 1.00 96.94 89 LEU A C 1
ATOM 697 O O . LEU A 1 89 ? -6.993 -0.858 15.811 1.00 96.94 89 LEU A O 1
ATOM 701 N N . LYS A 1 90 ? -6.600 -1.967 17.722 1.00 96.31 90 LYS A N 1
ATOM 702 C CA . LYS A 1 90 ? -5.216 -2.317 17.397 1.00 96.31 90 LYS A CA 1
ATOM 703 C C . LYS A 1 90 ? -5.141 -3.197 16.147 1.00 96.31 90 LYS A C 1
ATOM 705 O O . LYS A 1 90 ? -4.342 -2.922 15.256 1.00 96.31 90 LYS A O 1
ATOM 710 N N . SER A 1 91 ? -5.966 -4.234 16.075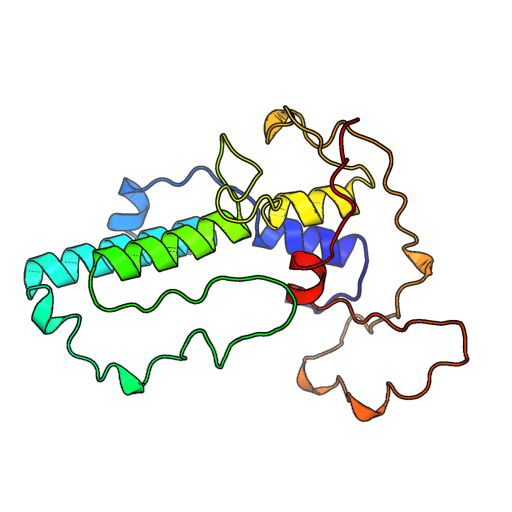 1.00 94.38 91 SER A N 1
ATOM 711 C CA . SER A 1 91 ? -6.045 -5.164 14.946 1.00 94.38 91 SER A CA 1
ATOM 712 C C . SER A 1 91 ? -6.646 -4.517 13.699 1.00 94.38 91 SER A C 1
ATOM 714 O O . SER A 1 91 ? -6.157 -4.777 12.604 1.00 94.38 91 SER A O 1
ATOM 716 N N . ALA A 1 92 ? -7.618 -3.608 13.840 1.00 94.88 92 ALA A N 1
ATOM 717 C CA . ALA A 1 92 ? -8.102 -2.790 12.724 1.00 94.88 92 ALA A CA 1
ATOM 718 C C . ALA A 1 92 ? -6.994 -1.914 12.123 1.00 94.88 92 ALA A C 1
ATOM 720 O O . ALA A 1 92 ? -6.816 -1.884 10.908 1.00 94.88 92 ALA A O 1
ATOM 721 N N . VAL A 1 93 ? -6.232 -1.217 12.971 1.00 94.00 93 VAL A N 1
ATOM 722 C CA . VAL A 1 93 ? -5.104 -0.379 12.534 1.00 94.00 93 VAL A CA 1
ATOM 723 C C . VAL A 1 93 ? -4.030 -1.232 11.861 1.00 94.00 93 VAL A C 1
ATOM 725 O O . VAL A 1 93 ? -3.532 -0.856 10.807 1.00 94.00 93 VAL A O 1
ATOM 728 N N . ALA A 1 94 ? -3.716 -2.407 12.415 1.00 90.50 94 ALA A N 1
ATOM 729 C CA . ALA A 1 94 ? -2.779 -3.340 11.794 1.00 90.50 94 ALA A CA 1
ATOM 730 C C . ALA A 1 94 ? -3.262 -3.817 10.411 1.00 90.50 94 ALA A C 1
ATOM 732 O O . ALA A 1 94 ? -2.469 -3.859 9.476 1.00 90.50 94 ALA A O 1
ATOM 733 N N . ALA A 1 95 ? -4.557 -4.114 10.257 1.00 89.69 95 ALA A N 1
ATOM 734 C CA . ALA A 1 95 ? -5.143 -4.487 8.971 1.00 89.69 95 ALA A CA 1
ATOM 735 C C . ALA A 1 95 ? -5.051 -3.358 7.936 1.00 89.69 95 ALA A C 1
ATOM 737 O O . ALA A 1 95 ? -4.669 -3.609 6.798 1.00 89.69 95 ALA A O 1
ATOM 738 N N . MET A 1 96 ? -5.343 -2.113 8.324 1.00 90.31 96 MET A N 1
ATOM 739 C CA . MET A 1 96 ? -5.202 -0.961 7.425 1.00 90.31 96 MET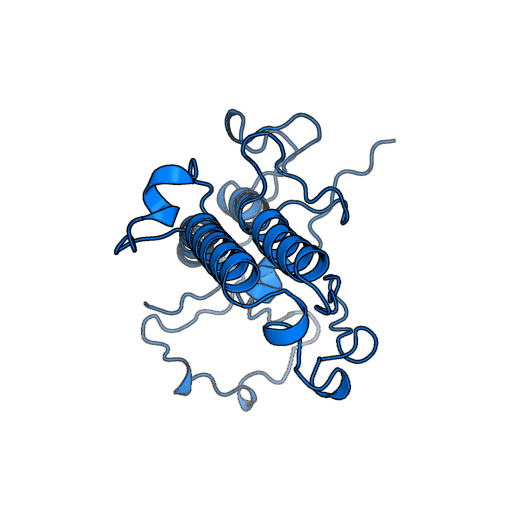 A CA 1
ATOM 740 C C . MET A 1 96 ? -3.741 -0.705 7.050 1.00 90.31 96 MET A C 1
ATOM 742 O O . MET A 1 96 ? -3.458 -0.479 5.877 1.00 90.31 96 MET A O 1
ATOM 746 N N . LYS A 1 97 ? -2.815 -0.816 8.011 1.00 86.31 97 LYS A N 1
ATOM 747 C CA . LYS A 1 97 ? -1.377 -0.679 7.753 1.00 86.31 97 LYS A CA 1
ATOM 748 C C . LYS A 1 97 ? -0.881 -1.731 6.759 1.00 86.31 97 LYS A C 1
ATOM 750 O O . LYS A 1 97 ? -0.159 -1.386 5.834 1.00 86.31 97 LYS A O 1
ATOM 755 N N . LEU A 1 98 ? -1.309 -2.986 6.907 1.00 85.81 98 LEU A N 1
ATOM 756 C CA . LEU A 1 98 ? -0.951 -4.049 5.966 1.00 85.81 98 LEU A CA 1
ATOM 757 C C . LEU A 1 98 ? -1.406 -3.714 4.537 1.00 85.81 98 LEU A C 1
ATOM 759 O O . LEU A 1 98 ? -0.642 -3.899 3.596 1.00 85.81 98 LEU A O 1
ATOM 763 N N . ILE A 1 99 ? -2.616 -3.165 4.377 1.00 85.19 99 ILE A N 1
ATOM 764 C CA . ILE A 1 99 ? -3.127 -2.753 3.061 1.00 85.19 99 ILE A CA 1
ATOM 765 C C . ILE A 1 99 ? -2.257 -1.646 2.454 1.00 85.19 99 ILE A C 1
ATOM 767 O O . ILE A 1 99 ? -1.910 -1.719 1.276 1.00 85.19 99 ILE A O 1
ATOM 771 N N . THR A 1 100 ? -1.896 -0.629 3.241 1.00 84.94 100 THR A N 1
ATOM 772 C CA . THR A 1 100 ? -1.070 0.479 2.744 1.00 84.94 100 THR A CA 1
ATOM 773 C C . THR A 1 100 ? 0.361 0.044 2.440 1.00 84.94 100 THR A C 1
ATOM 775 O O . THR A 1 100 ? 0.894 0.429 1.403 1.00 84.94 100 THR A O 1
ATOM 778 N N . ASP A 1 101 ? 0.951 -0.800 3.294 1.00 84.06 101 ASP A N 1
ATOM 779 C CA . ASP A 1 101 ? 2.300 -1.338 3.100 1.00 84.06 101 ASP A CA 1
ATOM 780 C C . ASP A 1 101 ? 2.373 -2.169 1.808 1.00 84.06 101 ASP A C 1
ATOM 782 O O . ASP A 1 101 ? 3.305 -2.005 1.026 1.00 84.06 101 ASP A O 1
ATOM 786 N N . GLN A 1 102 ? 1.374 -3.023 1.545 1.00 84.50 102 GLN A N 1
ATOM 787 C CA . GLN A 1 102 ? 1.326 -3.841 0.328 1.00 84.50 102 GLN A CA 1
ATOM 788 C C . GLN A 1 102 ? 1.116 -3.016 -0.945 1.00 84.50 102 GLN A C 1
ATOM 790 O O . GLN A 1 102 ? 1.694 -3.348 -1.977 1.00 84.50 102 GLN A O 1
ATOM 795 N N . GLY A 1 103 ? 0.301 -1.960 -0.897 1.00 84.81 103 GLY A N 1
ATOM 796 C CA . GLY A 1 103 ? 0.018 -1.115 -2.060 1.00 84.81 103 GLY A CA 1
ATOM 797 C C . GLY A 1 103 ? 1.181 -0.191 -2.426 1.00 84.81 103 GLY A C 1
ATOM 798 O O . GLY A 1 103 ? 1.874 -0.393 -3.430 1.00 84.81 103 GLY A O 1
ATOM 799 N N . GLU A 1 104 ? 1.400 0.820 -1.586 1.00 83.19 104 GLU A N 1
ATOM 800 C CA . GLU A 1 104 ? 2.286 1.955 -1.876 1.00 83.19 104 GLU A CA 1
ATOM 801 C C . GLU A 1 104 ? 3.698 1.763 -1.289 1.00 83.19 104 GLU A C 1
ATOM 803 O O . GLU A 1 104 ? 4.639 2.450 -1.688 1.00 83.19 104 GLU A O 1
ATOM 808 N N . GLY A 1 105 ? 3.871 0.825 -0.351 1.00 79.25 105 GLY A N 1
ATOM 809 C CA . GLY A 1 105 ? 5.069 0.748 0.483 1.00 79.25 105 GLY A CA 1
ATOM 810 C C . GLY A 1 105 ? 5.164 1.958 1.416 1.00 79.25 105 GLY A C 1
ATOM 811 O O . GLY A 1 105 ? 4.155 2.537 1.817 1.00 79.25 105 GLY A O 1
ATOM 812 N N . THR A 1 106 ? 6.380 2.365 1.773 1.00 70.62 106 THR A N 1
ATOM 813 C CA . THR A 1 106 ? 6.623 3.602 2.531 1.00 70.62 106 THR A CA 1
ATOM 814 C C . THR A 1 106 ? 7.678 4.463 1.837 1.00 70.62 106 THR A C 1
ATOM 816 O O . THR A 1 106 ? 8.457 3.966 1.027 1.00 70.62 106 THR A O 1
ATOM 819 N N . GLU A 1 107 ? 7.766 5.752 2.184 1.00 63.53 107 GLU A N 1
ATOM 820 C CA . GLU A 1 107 ? 8.801 6.656 1.642 1.00 63.53 107 GLU A CA 1
ATOM 821 C C . GLU A 1 107 ? 10.230 6.102 1.796 1.00 63.53 107 GLU A C 1
ATOM 823 O O . GLU A 1 107 ? 11.097 6.369 0.964 1.00 63.53 107 GLU A O 1
ATOM 82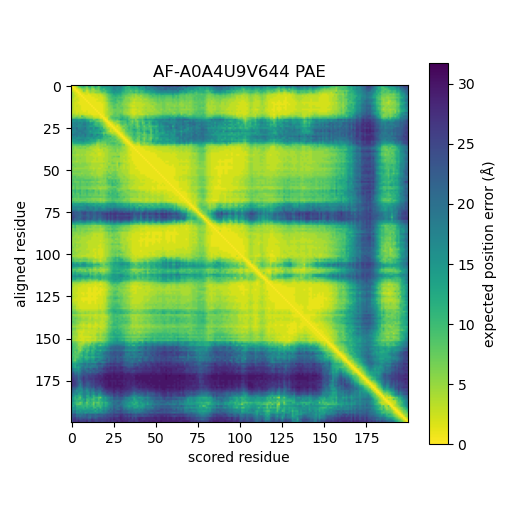8 N N . ASN A 1 108 ? 10.471 5.317 2.852 1.00 67.12 108 ASN A N 1
ATOM 829 C CA . ASN A 1 108 ? 11.791 4.793 3.199 1.00 67.12 108 ASN A CA 1
ATOM 830 C C . ASN A 1 108 ? 11.946 3.292 2.934 1.00 67.12 108 ASN A C 1
ATOM 832 O O . ASN A 1 108 ? 13.051 2.775 3.090 1.00 67.12 108 ASN A O 1
ATOM 836 N N . ASP A 1 109 ? 10.871 2.597 2.563 1.00 75.31 109 ASP A N 1
ATOM 837 C CA . ASP A 1 109 ? 10.894 1.153 2.370 1.00 75.31 109 ASP A CA 1
ATOM 838 C C . ASP A 1 109 ? 10.003 0.740 1.203 1.00 75.31 109 ASP A C 1
ATOM 840 O O . ASP A 1 109 ? 8.784 0.917 1.222 1.00 75.31 109 ASP A O 1
ATOM 844 N N . ILE A 1 110 ? 10.648 0.191 0.179 1.00 82.00 110 ILE A N 1
ATOM 845 C CA . ILE A 1 110 ? 9.994 -0.343 -1.015 1.00 82.00 110 ILE A CA 1
ATOM 846 C C . ILE A 1 110 ? 9.537 -1.798 -0.815 1.00 82.00 110 ILE A C 1
ATOM 848 O O . ILE A 1 110 ? 8.844 -2.351 -1.674 1.00 82.00 110 ILE A O 1
ATOM 852 N N . TRP A 1 111 ? 9.934 -2.415 0.302 1.00 80.50 111 TRP A N 1
ATOM 853 C CA . TRP A 1 111 ? 9.632 -3.790 0.670 1.00 80.50 111 TRP A CA 1
ATOM 854 C C . TRP A 1 111 ? 8.539 -3.845 1.739 1.00 80.50 111 TRP A C 1
ATOM 856 O O . TRP A 1 111 ? 8.466 -3.033 2.660 1.00 80.50 111 TRP A O 1
ATOM 866 N N . VAL A 1 112 ? 7.693 -4.861 1.632 1.00 75.12 112 VAL A N 1
ATOM 867 C CA . VAL A 1 112 ? 6.740 -5.270 2.655 1.00 75.12 112 VAL A CA 1
ATOM 868 C C . VAL A 1 112 ? 7.504 -6.153 3.636 1.00 75.12 112 VAL A C 1
ATOM 870 O O . VAL A 1 112 ? 7.734 -7.333 3.376 1.00 75.12 112 VAL A O 1
ATOM 873 N N . VAL A 1 113 ? 7.927 -5.560 4.754 1.00 64.62 113 VAL A N 1
ATOM 874 C CA . VAL A 1 113 ? 8.829 -6.174 5.750 1.00 64.62 113 VAL A CA 1
ATOM 875 C C . VAL A 1 113 ? 8.379 -7.570 6.192 1.00 64.62 113 VAL A C 1
ATOM 877 O O . VAL A 1 113 ? 9.208 -8.466 6.325 1.00 64.62 113 VAL A O 1
ATOM 880 N N . ASP A 1 114 ? 7.075 -7.767 6.393 1.00 65.25 114 ASP A N 1
ATOM 881 C CA . ASP A 1 114 ? 6.527 -9.030 6.902 1.00 65.25 114 ASP A CA 1
ATOM 882 C C . ASP A 1 114 ? 6.415 -10.131 5.830 1.00 65.25 114 ASP A C 1
ATOM 884 O O . ASP A 1 114 ? 6.181 -11.293 6.168 1.00 65.25 114 ASP A O 1
ATOM 888 N N . GLU A 1 115 ? 6.574 -9.787 4.548 1.00 66.94 115 GLU A N 1
ATOM 889 C CA . GLU A 1 115 ? 6.384 -10.702 3.414 1.00 66.94 115 GLU A CA 1
ATOM 890 C C . GLU A 1 115 ? 7.655 -10.877 2.560 1.00 66.94 115 GLU A C 1
ATOM 892 O O . GLU A 1 115 ? 7.675 -11.751 1.702 1.00 66.94 115 GLU A O 1
ATOM 897 N N . ASP A 1 116 ? 8.721 -10.101 2.810 1.00 72.94 116 ASP A N 1
ATOM 898 C CA . ASP A 1 116 ? 9.952 -10.055 1.989 1.00 72.94 116 ASP A CA 1
ATOM 899 C C . ASP A 1 116 ? 9.650 -9.828 0.491 1.00 72.94 116 ASP A C 1
ATOM 901 O O . ASP A 1 116 ? 10.289 -10.352 -0.423 1.00 72.94 116 ASP A O 1
ATOM 905 N N . GLU A 1 117 ? 8.608 -9.038 0.235 1.00 79.12 117 GLU A N 1
ATOM 906 C CA . GLU A 1 117 ? 8.004 -8.831 -1.075 1.00 79.12 117 GLU A CA 1
ATOM 907 C C . GLU A 1 117 ? 7.970 -7.330 -1.401 1.00 79.12 117 GLU A C 1
ATOM 909 O O . GLU A 1 117 ? 7.656 -6.516 -0.543 1.00 79.12 117 GLU A O 1
ATOM 914 N N . LEU A 1 118 ? 8.269 -6.918 -2.640 1.00 85.06 118 LEU A N 1
ATOM 915 C CA . LEU A 1 118 ? 8.110 -5.507 -3.039 1.00 85.06 118 LEU A CA 1
ATOM 916 C C . LEU A 1 118 ? 6.646 -5.070 -2.964 1.00 85.06 118 LEU A C 1
ATOM 918 O O . LEU A 1 118 ? 5.779 -5.814 -3.434 1.00 85.06 118 LEU A O 1
ATOM 922 N N . ALA A 1 119 ? 6.388 -3.846 -2.496 1.00 87.62 119 ALA A N 1
ATOM 923 C CA . ALA A 1 119 ? 5.049 -3.267 -2.576 1.00 87.62 119 ALA A CA 1
ATOM 924 C C . ALA A 1 119 ? 4.598 -3.115 -4.042 1.00 87.62 119 ALA A C 1
ATOM 926 O O . ALA A 1 119 ? 5.412 -3.043 -4.975 1.00 87.62 119 ALA A O 1
ATOM 927 N N . HIS A 1 120 ? 3.286 -3.096 -4.265 1.00 88.00 120 HIS A N 1
ATOM 928 C CA . HIS A 1 120 ? 2.684 -3.218 -5.590 1.00 88.00 120 HIS A CA 1
ATOM 929 C C . HIS A 1 120 ? 3.170 -2.145 -6.560 1.00 88.00 120 HIS A C 1
ATOM 931 O O . HIS A 1 120 ? 3.507 -2.474 -7.702 1.00 88.00 120 HIS A O 1
ATOM 937 N N . TYR A 1 121 ? 3.272 -0.888 -6.119 1.00 88.94 121 TYR A N 1
ATOM 938 C CA . TYR A 1 121 ? 3.819 0.186 -6.947 1.00 88.94 121 TYR A CA 1
ATOM 939 C C . TYR A 1 121 ? 5.185 -0.177 -7.539 1.00 88.94 121 TYR A C 1
ATOM 941 O O . TYR A 1 121 ? 5.411 -0.037 -8.745 1.00 88.94 121 TYR A O 1
ATOM 949 N N . PHE A 1 122 ? 6.088 -0.698 -6.707 1.00 90.31 122 PHE A N 1
ATOM 950 C CA . PHE A 1 122 ? 7.443 -1.047 -7.120 1.00 90.31 122 PHE A CA 1
ATOM 951 C C . PHE A 1 122 ? 7.455 -2.268 -8.043 1.00 90.31 122 PHE A C 1
ATOM 953 O O . PHE A 1 122 ? 8.222 -2.284 -9.003 1.00 90.31 122 PHE A O 1
ATOM 960 N N . ARG A 1 123 ? 6.536 -3.227 -7.873 1.00 89.94 123 ARG A N 1
ATOM 961 C CA . ARG A 1 123 ? 6.355 -4.326 -8.842 1.00 89.94 123 ARG A CA 1
ATOM 962 C C . ARG A 1 123 ? 5.929 -3.814 -10.212 1.00 89.94 123 ARG A C 1
ATOM 964 O O . ARG A 1 123 ? 6.525 -4.183 -11.225 1.00 89.94 123 ARG A O 1
ATOM 971 N N . PHE A 1 124 ? 4.930 -2.932 -10.263 1.00 90.44 124 PHE A N 1
ATOM 972 C CA . PHE A 1 124 ? 4.521 -2.308 -11.523 1.00 90.44 124 PHE A CA 1
ATOM 973 C C . PHE A 1 124 ? 5.670 -1.499 -12.137 1.00 90.44 124 PHE A C 1
ATOM 975 O O . PHE A 1 124 ? 5.907 -1.591 -13.343 1.00 90.44 124 PHE A O 1
ATOM 982 N N . SER A 1 125 ? 6.433 -0.782 -11.308 1.00 91.69 125 SER A N 1
ATOM 983 C CA . SER A 1 125 ? 7.629 -0.047 -11.720 1.00 91.69 125 SER A CA 1
ATOM 984 C C . SER A 1 125 ? 8.695 -0.965 -12.336 1.00 91.69 125 SER A C 1
ATOM 986 O O . SER A 1 125 ? 9.243 -0.607 -13.379 1.00 91.69 125 SER A O 1
ATOM 988 N N . GLN A 1 126 ? 8.951 -2.167 -11.797 1.00 92.81 126 GLN A N 1
ATOM 989 C CA . GLN A 1 126 ? 9.900 -3.118 -12.409 1.00 92.81 126 GLN A CA 1
ATOM 990 C C . GLN A 1 126 ? 9.489 -3.513 -13.819 1.00 92.81 126 GLN A C 1
ATOM 992 O O . GLN A 1 126 ? 10.307 -3.514 -14.737 1.00 92.81 126 GLN A O 1
ATOM 997 N N . ILE A 1 127 ? 8.210 -3.848 -13.994 1.00 91.31 127 ILE A N 1
ATOM 998 C CA . ILE A 1 127 ? 7.669 -4.280 -15.283 1.00 91.31 127 ILE A CA 1
ATOM 999 C C . ILE A 1 127 ? 7.707 -3.107 -16.270 1.00 91.31 127 ILE A C 1
ATOM 1001 O O . ILE A 1 127 ? 8.094 -3.277 -17.421 1.00 91.31 127 ILE A O 1
ATOM 1005 N N . TYR A 1 128 ? 7.344 -1.902 -15.825 1.00 92.81 128 TYR A N 1
ATOM 1006 C CA . TYR A 1 128 ? 7.326 -0.709 -16.669 1.00 92.81 128 TYR A CA 1
ATOM 1007 C C . TYR A 1 128 ? 8.722 -0.287 -17.148 1.00 92.81 128 TYR A C 1
ATOM 1009 O O . TYR A 1 128 ? 8.891 0.088 -18.317 1.00 92.81 128 TYR A O 1
ATOM 1017 N N . ASN A 1 129 ? 9.701 -0.340 -16.240 1.00 93.56 129 ASN A N 1
ATOM 1018 C CA . ASN A 1 129 ? 11.099 0.006 -16.495 1.00 93.56 129 ASN A CA 1
ATOM 1019 C C . ASN A 1 129 ? 11.910 -1.160 -17.078 1.00 93.56 129 ASN A C 1
ATOM 1021 O O . ASN A 1 129 ? 13.058 -0.954 -17.468 1.00 93.56 129 ASN A O 1
ATOM 1025 N N . GLU A 1 130 ? 11.322 -2.359 -17.145 1.00 94.25 130 GLU A N 1
ATOM 1026 C CA . GLU A 1 130 ? 11.970 -3.594 -17.599 1.00 94.25 130 GLU A CA 1
ATOM 1027 C C . GLU A 1 130 ? 13.299 -3.840 -16.865 1.00 94.25 130 GLU A C 1
ATOM 1029 O O . GLU A 1 130 ? 14.328 -4.168 -17.463 1.00 94.25 130 GLU A O 1
ATOM 1034 N N . ARG A 1 131 ? 13.288 -3.623 -15.543 1.00 95.44 131 ARG A N 1
ATOM 1035 C CA . ARG A 1 131 ? 14.467 -3.702 -14.670 1.00 95.44 131 ARG A CA 1
ATOM 1036 C C . ARG A 1 131 ? 14.080 -4.082 -13.245 1.00 95.44 131 ARG A C 1
ATOM 1038 O O . ARG A 1 131 ? 13.072 -3.602 -12.734 1.00 95.44 131 ARG A O 1
ATOM 1045 N N . LEU A 1 132 ? 14.879 -4.931 -12.601 1.00 92.50 132 LEU A N 1
ATOM 1046 C CA . LEU A 1 132 ? 14.633 -5.366 -11.228 1.00 92.50 132 LEU A CA 1
ATOM 1047 C C . LEU A 1 132 ? 15.076 -4.314 -10.200 1.00 92.50 132 LEU A C 1
ATOM 1049 O O . LEU A 1 132 ? 16.098 -3.655 -10.388 1.00 92.50 132 LEU A O 1
ATOM 1053 N N . TYR A 1 133 ? 14.334 -4.195 -9.0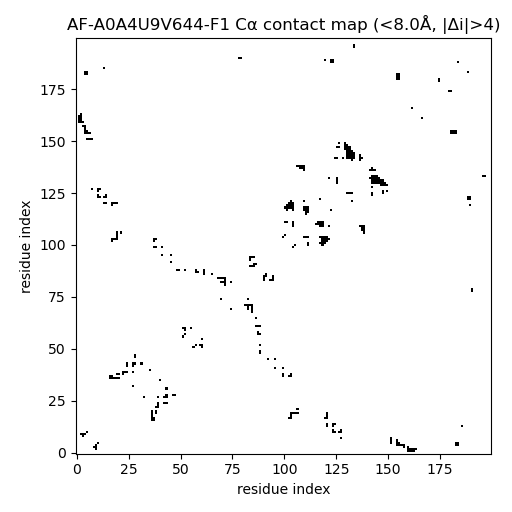95 1.00 91.31 133 TYR A N 1
ATOM 1054 C CA . TY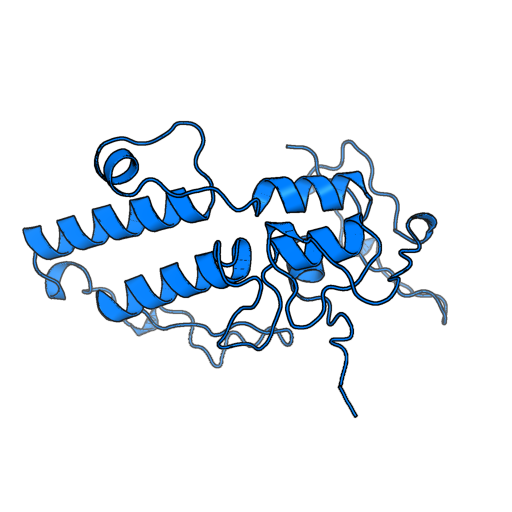R A 1 133 ? 14.873 -3.579 -7.879 1.00 91.31 133 TYR A CA 1
ATOM 1055 C C . TYR A 1 133 ? 15.856 -4.548 -7.218 1.00 91.31 133 TYR A C 1
ATOM 1057 O O . TYR A 1 133 ? 15.679 -5.767 -7.278 1.00 91.31 133 TYR A O 1
ATOM 1065 N N . GLN A 1 134 ? 16.871 -4.001 -6.564 1.00 88.94 134 GLN A N 1
ATOM 1066 C CA . GLN A 1 134 ? 17.822 -4.745 -5.746 1.00 88.94 134 GLN A CA 1
ATOM 1067 C C . GLN A 1 134 ? 17.947 -4.127 -4.352 1.00 88.94 134 GLN A C 1
ATOM 1069 O O . GLN A 1 134 ? 17.472 -3.023 -4.081 1.00 88.94 134 GLN A O 1
ATOM 1074 N N . LYS A 1 135 ? 18.594 -4.851 -3.437 1.00 84.50 135 LYS A N 1
ATOM 1075 C CA . LYS A 1 135 ? 18.807 -4.375 -2.069 1.00 84.50 135 LYS A CA 1
ATOM 1076 C C . LYS A 1 135 ? 19.555 -3.037 -2.071 1.00 84.50 135 LYS A C 1
ATOM 1078 O O . LYS A 1 135 ? 20.625 -2.927 -2.662 1.00 84.50 135 LYS A O 1
ATOM 1083 N N . GLY A 1 136 ? 19.013 -2.055 -1.355 1.00 85.25 136 GLY A N 1
ATOM 1084 C CA . GLY A 1 136 ? 19.567 -0.701 -1.277 1.00 85.25 136 GLY A CA 1
ATOM 1085 C C . GLY A 1 136 ? 18.964 0.284 -2.278 1.00 85.25 136 GLY A C 1
ATOM 1086 O O . GLY A 1 136 ? 19.206 1.482 -2.139 1.00 85.25 136 GLY A O 1
ATOM 1087 N N . ASP A 1 137 ? 18.150 -0.182 -3.230 1.00 89.75 137 ASP A N 1
ATOM 1088 C CA . ASP A 1 137 ? 17.307 0.722 -4.004 1.00 89.75 137 ASP A CA 1
ATOM 1089 C C . ASP A 1 137 ? 16.262 1.395 -3.102 1.00 89.75 137 ASP A C 1
ATOM 1091 O O . ASP A 1 137 ? 15.813 0.854 -2.091 1.00 89.75 137 ASP A O 1
ATOM 1095 N N . THR A 1 138 ? 15.872 2.598 -3.500 1.00 85.81 138 THR A N 1
ATOM 1096 C CA . THR A 1 138 ? 14.928 3.471 -2.804 1.00 85.81 138 THR A CA 1
ATOM 1097 C C . THR A 1 138 ? 13.869 3.964 -3.786 1.00 85.81 138 THR A C 1
ATOM 1099 O O . THR A 1 138 ? 14.010 3.820 -5.005 1.00 85.81 138 THR A O 1
ATOM 1102 N N . VAL A 1 139 ? 12.834 4.631 -3.268 1.00 83.69 139 VAL A N 1
ATOM 1103 C CA . VAL A 1 139 ? 11.847 5.332 -4.105 1.00 83.69 139 VAL A CA 1
ATOM 1104 C C . VAL A 1 139 ? 12.533 6.306 -5.071 1.00 83.69 139 VAL A C 1
ATOM 1106 O O . VAL A 1 139 ? 12.169 6.374 -6.243 1.00 83.69 139 VAL A O 1
ATOM 1109 N N . ALA A 1 140 ? 13.568 7.012 -4.603 1.00 84.94 140 ALA A N 1
ATOM 1110 C CA . ALA A 1 140 ? 14.287 8.016 -5.382 1.00 84.94 140 ALA A CA 1
ATOM 1111 C C . ALA A 1 140 ? 15.245 7.422 -6.426 1.00 84.94 140 ALA A C 1
ATOM 1113 O O . ALA A 1 140 ? 15.386 7.985 -7.510 1.00 84.94 140 ALA A O 1
ATOM 1114 N N . SER A 1 141 ? 15.919 6.309 -6.120 1.00 88.50 141 SER A N 1
ATOM 1115 C CA . SER A 1 141 ? 16.858 5.693 -7.068 1.00 88.50 141 SER A CA 1
ATOM 1116 C C . SER A 1 141 ? 16.148 4.982 -8.218 1.00 88.50 141 SER A C 1
ATOM 1118 O O . SER A 1 141 ? 16.707 4.884 -9.309 1.00 88.50 141 SER A O 1
ATOM 1120 N N . GLY A 1 142 ? 14.936 4.469 -7.977 1.00 90.44 142 GLY A N 1
ATOM 1121 C CA . GLY A 1 142 ? 14.299 3.518 -8.883 1.00 90.44 142 GLY A CA 1
ATOM 1122 C C . GLY A 1 142 ? 15.043 2.171 -8.925 1.00 90.44 142 GLY A C 1
ATOM 1123 O O . GLY A 1 142 ? 15.938 1.944 -8.105 1.00 90.44 142 GLY A O 1
ATOM 1124 N N . PRO A 1 143 ? 14.666 1.265 -9.849 1.00 94.19 143 PRO A N 1
ATOM 1125 C CA . PRO A 1 143 ? 15.276 -0.058 -9.952 1.00 94.19 143 PRO A CA 1
ATOM 1126 C C . PRO A 1 143 ? 16.663 0.027 -10.601 1.00 94.19 143 PRO A C 1
ATOM 1128 O O . PRO A 1 143 ? 16.787 0.502 -11.733 1.00 94.19 143 PRO A O 1
ATOM 1131 N N . THR A 1 144 ? 17.706 -0.461 -9.922 1.00 94.38 144 THR A N 1
ATOM 1132 C CA . THR A 1 144 ? 19.092 -0.447 -10.442 1.00 94.38 144 THR A CA 1
ATOM 1133 C C . THR A 1 144 ? 19.665 -1.833 -10.740 1.00 94.38 144 THR A C 1
ATOM 1135 O O . THR A 1 144 ? 20.768 -1.932 -11.280 1.00 94.38 144 THR A O 1
ATOM 1138 N N . GLY A 1 145 ? 18.912 -2.894 -10.442 1.00 93.25 145 GLY A N 1
ATOM 1139 C CA . GLY A 1 145 ? 19.313 -4.283 -10.647 1.00 93.25 145 GLY A CA 1
ATOM 1140 C C . GLY A 1 145 ? 19.285 -4.737 -12.108 1.00 93.25 145 GLY A C 1
ATOM 1141 O O . GLY A 1 145 ? 19.298 -3.931 -13.046 1.00 93.25 145 GLY A O 1
ATOM 1142 N N . ASP A 1 146 ? 19.252 -6.055 -12.305 1.00 94.75 146 ASP A N 1
ATOM 1143 C CA . ASP A 1 146 ? 19.354 -6.679 -13.625 1.00 94.75 146 ASP A CA 1
ATOM 1144 C C . ASP A 1 146 ? 18.210 -6.283 -14.578 1.00 94.75 146 ASP A C 1
ATOM 1146 O O . ASP A 1 146 ? 17.086 -6.002 -14.141 1.00 94.75 146 ASP A O 1
ATOM 1150 N N . PRO A 1 147 ? 18.459 -6.271 -15.903 1.00 94.12 147 PRO A N 1
ATOM 1151 C CA . PRO A 1 147 ? 17.398 -6.131 -16.891 1.00 94.12 147 PRO A CA 1
ATOM 1152 C C . PRO A 1 147 ? 16.320 -7.205 -16.714 1.00 94.12 147 PRO A C 1
ATOM 1154 O O . PRO A 1 147 ? 16.618 -8.388 -16.557 1.00 94.12 147 PRO A O 1
ATOM 1157 N N . PHE A 1 148 ? 15.061 -6.796 -16.829 1.00 89.94 148 PHE A N 1
ATOM 1158 C CA . PHE A 1 148 ? 13.885 -7.658 -16.784 1.00 89.94 148 PHE A CA 1
ATOM 1159 C C . PHE A 1 148 ? 13.063 -7.464 -18.069 1.00 89.94 148 PHE A C 1
ATOM 1161 O O . PHE A 1 148 ? 12.087 -6.715 -18.062 1.00 89.94 148 PHE A O 1
ATOM 1168 N N . PRO A 1 149 ? 13.467 -8.078 -19.200 1.00 88.75 149 PRO A N 1
ATOM 1169 C CA . PRO A 1 149 ? 12.802 -7.866 -20.482 1.00 88.75 149 PRO A CA 1
ATOM 1170 C C . PRO A 1 149 ? 11.353 -8.350 -20.442 1.00 88.75 149 PRO A C 1
ATOM 1172 O O . PRO A 1 149 ? 11.090 -9.514 -20.129 1.00 88.75 149 PRO A O 1
ATOM 1175 N N . VAL A 1 150 ? 10.414 -7.482 -20.821 1.00 85.62 150 VAL A N 1
ATOM 1176 C CA . VAL A 1 150 ? 8.988 -7.826 -20.838 1.00 85.62 150 VAL A CA 1
ATOM 1177 C C . VAL A 1 150 ? 8.537 -8.034 -22.286 1.00 85.62 150 VAL A C 1
ATOM 1179 O O . VAL A 1 150 ? 8.562 -7.098 -23.087 1.00 85.62 150 VAL A O 1
ATOM 1182 N N . PRO A 1 151 ? 8.084 -9.241 -22.673 1.00 84.56 151 PRO A N 1
ATOM 1183 C CA . PRO A 1 151 ? 7.638 -9.508 -24.035 1.00 84.56 151 PRO A CA 1
ATOM 1184 C C . PRO A 1 151 ? 6.220 -8.961 -24.258 1.00 84.56 151 PRO A C 1
ATOM 1186 O O . PRO A 1 151 ? 5.252 -9.712 -24.369 1.00 84.56 151 PRO A O 1
ATOM 1189 N N . TRP A 1 152 ? 6.082 -7.635 -24.337 1.00 82.75 152 TRP A N 1
ATOM 1190 C CA . TRP A 1 152 ? 4.795 -6.934 -24.458 1.00 82.75 152 TRP A CA 1
ATOM 1191 C C . TRP A 1 152 ? 3.922 -7.423 -25.620 1.00 82.75 152 TRP A C 1
ATOM 1193 O O . TRP A 1 152 ? 2.701 -7.376 -25.537 1.00 82.75 152 TRP A O 1
ATOM 1203 N N . ASN A 1 153 ? 4.535 -7.916 -26.697 1.00 79.81 153 ASN A N 1
ATOM 1204 C CA . ASN A 1 153 ? 3.846 -8.446 -27.877 1.00 79.81 153 ASN A CA 1
ATOM 1205 C C . ASN A 1 153 ? 3.311 -9.882 -27.706 1.00 79.81 153 ASN A C 1
ATOM 1207 O O . ASN A 1 153 ? 2.727 -10.426 -28.643 1.00 79.81 153 ASN A O 1
ATOM 1211 N N . LYS A 1 154 ? 3.535 -10.514 -26.550 1.00 77.94 154 LYS A N 1
ATOM 1212 C CA . LYS A 1 154 ? 3.030 -11.853 -26.211 1.00 77.94 154 LYS A CA 1
ATOM 1213 C C . LYS 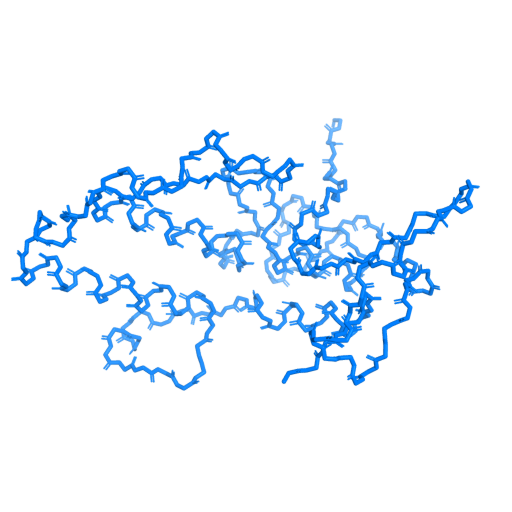A 1 154 ? 1.784 -11.816 -25.324 1.00 77.94 154 LYS A C 1
ATOM 1215 O O . LYS A 1 154 ? 1.289 -12.880 -24.959 1.00 77.94 154 LYS A O 1
ATOM 1220 N N . SER A 1 155 ? 1.271 -10.637 -24.971 1.00 69.44 155 SER A N 1
ATOM 1221 C CA . SER A 1 155 ? 0.034 -10.527 -24.199 1.00 69.44 155 SER A CA 1
ATOM 1222 C C . SER A 1 155 ? -1.210 -10.705 -25.072 1.00 69.44 155 SER A C 1
ATOM 1224 O O . SER A 1 155 ? -1.211 -10.431 -26.274 1.00 69.44 155 SER A O 1
ATOM 1226 N N . VAL A 1 156 ? -2.294 -11.188 -24.459 1.00 65.25 156 VAL A N 1
ATOM 1227 C CA . VAL A 1 156 ? -3.600 -11.271 -25.121 1.00 65.25 156 VAL A CA 1
ATOM 1228 C C . VAL A 1 156 ? -4.122 -9.854 -25.352 1.00 65.25 156 VAL A C 1
ATOM 1230 O O . VAL A 1 156 ? -4.195 -9.052 -24.419 1.00 65.25 156 VAL A O 1
ATOM 1233 N N . LEU A 1 157 ? -4.509 -9.555 -26.591 1.00 63.25 157 LEU A N 1
ATOM 1234 C CA . LEU A 1 157 ? -5.130 -8.281 -26.935 1.00 63.25 157 LEU A CA 1
ATOM 1235 C C . LEU A 1 157 ? -6.523 -8.205 -26.297 1.00 63.25 157 LEU A C 1
ATOM 1237 O O . LEU A 1 157 ? -7.376 -9.056 -26.548 1.00 63.25 157 LEU A O 1
ATOM 1241 N N . ILE A 1 158 ? -6.745 -7.178 -25.480 1.00 63.09 158 ILE A N 1
ATOM 1242 C CA . ILE A 1 158 ? -8.063 -6.832 -24.942 1.00 63.09 158 ILE A CA 1
ATOM 1243 C C . ILE A 1 158 ? -8.588 -5.639 -25.740 1.00 63.09 158 ILE A C 1
ATOM 1245 O O . ILE A 1 158 ? -7.851 -4.681 -25.977 1.00 63.09 158 ILE A O 1
ATOM 1249 N N . ASP A 1 159 ? -9.850 -5.710 -26.164 1.00 59.25 159 ASP A N 1
ATOM 1250 C CA . ASP A 1 159 ? -10.535 -4.598 -26.827 1.00 59.25 159 ASP A CA 1
ATOM 1251 C C . ASP A 1 159 ? -10.536 -3.364 -25.909 1.00 59.25 159 ASP A C 1
ATOM 1253 O O . ASP A 1 159 ? -10.857 -3.461 -24.724 1.00 59.25 159 ASP A O 1
ATOM 1257 N N . SER A 1 160 ? -10.185 -2.194 -26.442 1.00 54.50 160 SER A N 1
ATOM 1258 C CA . SER A 1 160 ? -10.112 -0.939 -25.685 1.00 54.50 160 SER A CA 1
ATOM 1259 C C . SER A 1 160 ? -11.461 -0.490 -25.108 1.00 54.50 160 SER A C 1
ATOM 1261 O O . SER A 1 160 ? -11.485 0.307 -24.170 1.00 54.50 160 SER A O 1
ATOM 1263 N N . ASN A 1 161 ? -12.573 -1.028 -25.623 1.00 55.25 161 ASN A N 1
ATOM 1264 C CA . ASN A 1 161 ? -13.929 -0.825 -25.112 1.00 55.25 161 ASN A CA 1
ATOM 1265 C C . ASN A 1 161 ? -14.448 -2.002 -24.272 1.00 55.25 161 ASN A C 1
ATOM 1267 O O . ASN A 1 161 ? -15.653 -2.079 -24.000 1.00 55.25 161 ASN A O 1
ATOM 1271 N N . ALA A 1 162 ? -13.573 -2.920 -23.852 1.00 57.81 162 ALA A N 1
ATOM 1272 C CA . ALA A 1 162 ? -13.954 -4.010 -22.970 1.00 57.81 162 ALA A CA 1
ATOM 1273 C C . ALA A 1 162 ? -14.603 -3.451 -21.695 1.00 57.81 162 ALA A C 1
ATOM 1275 O O . ALA A 1 162 ? -14.002 -2.704 -20.921 1.00 57.81 162 ALA A O 1
ATOM 1276 N N . ARG A 1 163 ? -15.867 -3.822 -21.483 1.00 53.75 163 ARG A N 1
ATOM 1277 C CA . ARG A 1 163 ? -16.590 -3.609 -20.227 1.00 53.75 163 ARG A CA 1
ATOM 1278 C C . ARG A 1 163 ? -16.503 -4.889 -19.408 1.00 53.75 163 ARG A C 1
ATOM 1280 O O . ARG A 1 163 ? -16.490 -5.977 -19.982 1.00 53.75 163 ARG A O 1
ATOM 1287 N N . SER A 1 164 ? -16.525 -4.774 -18.081 1.00 52.50 164 SER A N 1
ATOM 1288 C CA . SER A 1 164 ? -16.500 -5.928 -17.167 1.00 52.50 164 SER A CA 1
ATOM 1289 C C . SER A 1 164 ? -17.558 -6.992 -17.504 1.00 52.50 164 SER A C 1
ATOM 1291 O O . SER A 1 164 ? -17.295 -8.178 -17.357 1.00 52.50 164 SER A O 1
ATOM 1293 N N . ALA A 1 165 ? -18.712 -6.585 -18.043 1.00 52.78 165 ALA A N 1
ATOM 1294 C CA . ALA A 1 165 ? -19.802 -7.474 -18.452 1.00 52.78 165 ALA A CA 1
ATOM 1295 C C . ALA A 1 165 ? -19.553 -8.304 -19.736 1.00 52.78 165 ALA A C 1
ATOM 1297 O O . ALA A 1 165 ? -20.326 -9.216 -20.010 1.00 52.78 165 ALA A O 1
ATOM 1298 N N . ILE A 1 166 ? -18.531 -7.990 -20.545 1.00 45.19 166 ILE A N 1
ATOM 1299 C CA . ILE A 1 166 ? -18.291 -8.612 -21.870 1.00 45.19 166 ILE A CA 1
ATOM 1300 C C . ILE A 1 166 ? -17.204 -9.704 -21.804 1.00 45.19 166 ILE A C 1
ATOM 1302 O O . ILE A 1 166 ? -17.023 -10.483 -22.742 1.00 45.19 166 ILE A O 1
ATOM 1306 N N . ILE A 1 167 ? -16.479 -9.804 -20.688 1.00 50.16 167 ILE A N 1
ATOM 1307 C CA . ILE A 1 167 ? -15.438 -10.819 -20.512 1.00 50.16 167 ILE A CA 1
ATOM 1308 C C . ILE A 1 167 ? -16.116 -12.166 -20.223 1.00 50.16 167 ILE A C 1
ATOM 1310 O O . ILE A 1 167 ? -16.506 -12.447 -19.094 1.00 50.16 167 ILE A O 1
ATOM 1314 N N . HIS A 1 168 ? -16.272 -13.001 -21.254 1.00 44.38 168 HIS A N 1
ATOM 1315 C CA . HIS A 1 168 ? -16.766 -14.373 -21.116 1.00 44.38 168 HIS A CA 1
ATOM 1316 C C . HIS A 1 168 ? -15.614 -15.316 -20.724 1.00 44.38 168 HIS A C 1
ATOM 1318 O O . HIS A 1 168 ? -14.770 -15.588 -21.583 1.00 44.38 168 HIS A O 1
ATOM 1324 N N . PRO A 1 169 ? -15.569 -15.862 -19.492 1.00 45.81 169 PRO A N 1
ATOM 1325 C CA . PRO A 1 169 ? -14.521 -16.805 -19.077 1.00 45.81 169 PRO A CA 1
ATOM 1326 C C . PRO A 1 169 ? -14.481 -18.073 -19.956 1.00 45.81 169 PRO A C 1
ATOM 1328 O O . PRO A 1 169 ? -13.422 -18.651 -20.175 1.00 45.81 169 PRO A O 1
ATOM 1331 N N . GLU A 1 170 ? -15.616 -18.436 -20.556 1.00 39.59 170 GLU A N 1
ATOM 1332 C CA . GLU A 1 170 ? -15.814 -19.610 -21.420 1.00 39.59 170 GLU A CA 1
ATOM 1333 C C . GLU A 1 170 ? -15.060 -19.546 -22.769 1.00 39.59 170 GLU A C 1
ATOM 1335 O O . GLU A 1 170 ? -14.832 -20.573 -23.402 1.00 39.59 170 GLU A O 1
ATOM 1340 N N . ARG A 1 171 ? -14.663 -18.354 -23.252 1.00 39.97 171 ARG A N 1
ATOM 1341 C CA . ARG A 1 171 ? -13.890 -18.218 -24.511 1.00 39.97 171 ARG A CA 1
ATOM 1342 C C . ARG A 1 171 ? -12.389 -18.467 -24.330 1.00 39.97 171 ARG A C 1
ATOM 1344 O O . ARG A 1 171 ? -11.636 -18.385 -25.297 1.00 39.97 171 ARG A O 1
ATOM 1351 N N . PHE A 1 172 ? -11.961 -18.791 -23.112 1.00 46.12 172 PHE A N 1
ATOM 1352 C CA . PHE A 1 172 ? -10.565 -18.992 -22.742 1.00 46.12 172 PHE A CA 1
ATOM 1353 C C . PHE A 1 172 ? -10.270 -20.459 -22.403 1.00 46.12 172 PHE A C 1
ATOM 1355 O O . PHE A 1 172 ? -9.690 -20.744 -21.363 1.00 46.12 172 PHE A O 1
ATOM 1362 N N . VAL A 1 173 ? -10.651 -21.414 -23.262 1.00 35.25 173 VAL A N 1
ATOM 1363 C CA . VAL A 1 173 ? -10.215 -22.815 -23.107 1.00 35.25 173 VAL A CA 1
ATOM 1364 C C . VAL A 1 173 ? -9.874 -23.447 -24.461 1.00 35.25 173 VAL A C 1
ATOM 1366 O O . VAL A 1 173 ? -10.727 -23.925 -25.198 1.00 35.25 173 VAL A O 1
ATOM 1369 N N . THR A 1 174 ? -8.591 -23.438 -24.809 1.00 33.16 174 THR A N 1
ATOM 1370 C CA . THR A 1 174 ? -7.716 -24.629 -24.785 1.00 33.16 174 THR A CA 1
ATOM 1371 C C . THR A 1 174 ? -6.294 -24.171 -25.141 1.00 33.16 174 THR A C 1
ATOM 1373 O O . THR A 1 174 ? -6.094 -23.555 -26.190 1.00 33.16 174 THR A O 1
ATOM 1376 N N . PRO A 1 175 ? -5.279 -24.435 -24.302 1.00 34.94 175 PRO A N 1
ATOM 1377 C CA . PRO A 1 175 ? -3.903 -24.203 -24.699 1.00 34.94 175 PRO A CA 1
ATOM 1378 C C . PRO A 1 175 ? -3.500 -25.286 -25.703 1.00 34.94 175 PRO A C 1
ATOM 1380 O O . PRO A 1 175 ? -3.579 -26.479 -25.413 1.00 34.94 175 PRO A O 1
ATOM 1383 N N . SER A 1 176 ? -3.014 -24.875 -26.877 1.00 29.59 176 SER A N 1
ATOM 1384 C CA . SER A 1 176 ? -2.044 -25.715 -27.586 1.00 29.59 176 SER A CA 1
ATOM 1385 C C . SER A 1 176 ? -0.844 -25.920 -26.651 1.00 29.59 176 SER A C 1
ATOM 1387 O O . SER A 1 176 ? -0.459 -24.960 -25.972 1.00 29.59 176 SER A O 1
ATOM 1389 N N . PRO A 1 177 ? -0.259 -27.128 -26.571 1.00 32.56 177 PRO A N 1
ATOM 1390 C CA . PRO A 1 177 ? 0.881 -27.386 -25.699 1.00 32.56 177 PRO A CA 1
ATOM 1391 C C . PRO A 1 177 ? 2.021 -26.435 -26.088 1.00 32.56 177 PRO A C 1
ATOM 1393 O O . PRO A 1 177 ? 2.632 -26.589 -27.141 1.00 32.56 177 PRO A O 1
ATOM 1396 N N . GLY A 1 178 ? 2.243 -25.398 -25.272 1.00 31.80 178 GLY A N 1
ATOM 1397 C CA . GLY A 1 178 ? 3.266 -24.375 -25.505 1.00 31.80 178 GLY A CA 1
ATOM 1398 C C . GLY A 1 178 ? 2.843 -22.911 -25.328 1.00 31.80 178 GLY A C 1
ATOM 1399 O O . GLY A 1 178 ? 3.719 -22.053 -25.367 1.00 31.80 178 GLY A O 1
ATOM 1400 N N . LEU A 1 179 ? 1.559 -22.584 -25.122 1.00 29.73 179 LEU A N 1
ATOM 1401 C CA . LEU A 1 179 ? 1.121 -21.189 -24.936 1.00 29.73 179 LEU A CA 1
ATOM 1402 C C . LEU A 1 179 ? 0.270 -21.014 -23.675 1.00 29.73 179 LEU A C 1
ATOM 1404 O O . LEU A 1 179 ? -0.922 -21.315 -23.653 1.00 29.73 179 LEU A O 1
ATOM 1408 N N . THR A 1 180 ? 0.896 -20.492 -22.622 1.00 28.67 180 THR A N 1
ATOM 1409 C CA . THR A 1 180 ? 0.229 -20.052 -21.394 1.00 28.67 180 THR A CA 1
ATOM 1410 C C . THR A 1 180 ? -0.498 -18.737 -21.677 1.00 28.67 180 THR A C 1
ATOM 1412 O O . THR A 1 180 ? 0.126 -17.692 -21.852 1.00 28.67 180 THR A O 1
ATOM 1415 N N . SER A 1 181 ? -1.827 -18.768 -21.757 1.00 29.64 181 SER A N 1
ATOM 1416 C CA . SER A 1 181 ? -2.652 -17.560 -21.820 1.00 29.64 181 SER A CA 1
ATOM 1417 C C . SER A 1 181 ? -2.677 -16.895 -20.442 1.00 29.64 181 SER A C 1
ATOM 1419 O O . SER A 1 181 ? -3.277 -17.447 -19.519 1.00 29.64 181 SER A O 1
ATOM 1421 N N . VAL A 1 182 ? -2.053 -15.725 -20.280 1.00 34.22 182 VAL A N 1
ATOM 1422 C CA . VAL A 1 182 ? -2.132 -14.965 -19.023 1.00 34.22 182 VAL A CA 1
ATOM 1423 C C . VAL A 1 182 ? -2.999 -13.728 -19.235 1.00 34.22 182 VAL A C 1
ATOM 1425 O O . VAL A 1 182 ? -2.566 -12.728 -19.806 1.00 34.22 182 VAL A O 1
ATOM 1428 N N . ILE A 1 183 ? -4.246 -13.792 -18.767 1.00 35.44 183 ILE A N 1
ATOM 1429 C CA . ILE A 1 183 ? -4.998 -12.584 -18.420 1.00 35.44 183 ILE A CA 1
ATOM 1430 C C . ILE A 1 183 ? -4.422 -12.136 -17.080 1.00 35.44 183 ILE A C 1
ATOM 1432 O O . ILE A 1 183 ? -4.771 -12.690 -16.038 1.00 35.44 183 ILE A O 1
ATOM 1436 N N . VAL A 1 184 ? -3.491 -11.183 -17.093 1.00 44.59 184 VAL A N 1
ATOM 1437 C CA . VAL A 1 184 ? -2.955 -10.652 -15.838 1.00 44.59 184 VAL A CA 1
ATOM 1438 C C . VAL A 1 184 ? -3.934 -9.601 -15.316 1.00 44.59 184 VAL A C 1
ATOM 1440 O O . VAL A 1 184 ? -3.904 -8.442 -15.721 1.00 44.59 184 VAL A O 1
ATOM 1443 N N . SER A 1 185 ? -4.867 -10.037 -14.467 1.00 47.38 185 SER A N 1
ATOM 1444 C CA . SER A 1 185 ? -5.646 -9.134 -13.612 1.00 47.38 185 SER A CA 1
ATOM 1445 C C . SER A 1 185 ? -4.692 -8.328 -12.725 1.00 47.38 185 SER A C 1
ATOM 1447 O O . SER A 1 185 ? -3.610 -8.813 -12.398 1.00 47.38 185 SER A O 1
ATOM 1449 N N . TYR A 1 186 ? -5.094 -7.131 -12.300 1.00 50.12 186 TYR A N 1
ATOM 1450 C CA . TYR A 1 186 ? -4.351 -6.290 -11.357 1.00 50.12 186 TYR A CA 1
ATOM 1451 C C . TYR A 1 186 ? -3.795 -7.100 -10.173 1.00 50.12 186 TYR A C 1
ATOM 1453 O O . TYR A 1 186 ? -2.589 -7.126 -9.947 1.00 50.12 186 TYR A O 1
ATOM 1461 N N . SER A 1 187 ? -4.654 -7.898 -9.525 1.00 50.19 187 SER A N 1
ATOM 1462 C CA . SER A 1 187 ? -4.255 -8.784 -8.426 1.00 50.19 187 SER A CA 1
ATOM 1463 C C . SER A 1 187 ? -3.261 -9.872 -8.837 1.00 50.19 187 SER A C 1
ATOM 1465 O O . SER A 1 187 ? -2.488 -10.317 -8.002 1.00 50.19 187 SER A O 1
ATOM 1467 N N . ALA A 1 188 ? -3.263 -10.321 -10.094 1.00 51.06 188 ALA A N 1
ATOM 1468 C CA . ALA A 1 188 ? -2.285 -11.289 -10.585 1.00 51.06 188 ALA A CA 1
ATOM 1469 C C . ALA A 1 188 ? -0.916 -10.636 -10.841 1.00 51.06 188 ALA A C 1
ATOM 1471 O O . ALA A 1 188 ? 0.095 -11.288 -10.610 1.00 51.06 188 ALA A O 1
ATOM 1472 N N . ILE A 1 189 ? -0.864 -9.360 -11.253 1.00 57.25 189 ILE A N 1
ATOM 1473 C CA . ILE A 1 189 ? 0.400 -8.617 -11.420 1.00 57.25 189 ILE A CA 1
ATOM 1474 C C . ILE A 1 189 ? 1.031 -8.342 -10.056 1.00 57.25 189 ILE A C 1
ATOM 1476 O O . ILE A 1 189 ? 2.211 -8.621 -9.861 1.00 57.25 189 ILE A O 1
ATOM 1480 N N . CYS A 1 190 ? 0.219 -7.895 -9.094 1.00 51.94 190 CYS A N 1
ATOM 1481 C CA . CYS A 1 190 ? 0.617 -7.713 -7.699 1.00 51.94 190 CYS A CA 1
ATOM 1482 C C . CYS A 1 190 ? 1.171 -8.989 -7.052 1.00 51.94 190 CYS A C 1
ATOM 1484 O O . CYS A 1 190 ? 1.833 -8.894 -6.031 1.00 51.94 190 CYS A O 1
ATOM 1486 N N . LYS A 1 191 ? 0.922 -10.171 -7.632 1.00 58.81 191 LYS A N 1
ATOM 1487 C CA . LYS A 1 191 ? 1.300 -11.490 -7.098 1.00 58.81 191 LYS A CA 1
ATOM 1488 C C . LYS A 1 191 ? 2.242 -12.278 -8.015 1.00 58.81 191 LYS A C 1
ATOM 1490 O O . LYS A 1 191 ? 2.491 -13.459 -7.766 1.00 58.81 191 LYS A O 1
ATOM 1495 N N . LEU A 1 192 ? 2.752 -11.664 -9.090 1.00 56.03 192 LEU A N 1
ATOM 1496 C CA . LEU A 1 192 ? 3.799 -12.274 -9.908 1.00 56.03 192 LEU A CA 1
ATOM 1497 C C . LEU A 1 192 ? 5.013 -12.508 -9.006 1.00 56.03 192 LEU A C 1
ATOM 1499 O O . LEU A 1 192 ? 5.608 -11.550 -8.520 1.00 56.03 192 LEU A O 1
ATOM 1503 N N . HIS A 1 193 ? 5.387 -13.775 -8.810 1.00 51.66 193 HIS A N 1
ATOM 1504 C CA . HIS A 1 193 ? 6.695 -14.132 -8.264 1.00 51.66 193 HIS A CA 1
ATOM 1505 C C . HIS A 1 193 ? 7.755 -13.719 -9.286 1.00 51.66 193 HIS A C 1
ATOM 1507 O O . HIS A 1 193 ? 8.160 -14.496 -10.153 1.00 51.66 193 HIS A O 1
ATOM 1513 N N . LEU A 1 194 ? 8.144 -12.449 -9.230 1.00 55.03 194 LEU A N 1
ATOM 1514 C CA . LEU A 1 194 ? 9.314 -11.961 -9.930 1.00 55.03 194 LEU A CA 1
ATOM 1515 C C . LEU A 1 194 ? 10.533 -12.504 -9.183 1.00 55.03 194 LEU A C 1
ATOM 1517 O O . LEU A 1 194 ? 10.531 -12.482 -7.951 1.00 55.03 194 LEU A O 1
ATOM 1521 N N . PRO A 1 195 ? 11.546 -13.032 -9.886 1.00 48.66 195 PRO A N 1
ATOM 1522 C CA . PRO A 1 195 ? 12.747 -13.516 -9.229 1.00 48.66 195 PRO A CA 1
ATOM 1523 C C . PRO A 1 195 ? 13.346 -12.380 -8.397 1.00 48.66 195 PRO A C 1
ATOM 1525 O O . PRO A 1 195 ? 13.824 -11.383 -8.937 1.00 48.66 195 PRO A O 1
ATOM 1528 N N . VAL A 1 196 ? 13.286 -12.533 -7.076 1.00 49.03 196 VAL A N 1
ATOM 1529 C CA . VAL A 1 196 ? 14.074 -11.731 -6.145 1.00 49.03 196 VAL A CA 1
ATOM 1530 C C . VAL A 1 196 ? 15.500 -12.278 -6.237 1.00 49.03 196 VAL A C 1
ATOM 1532 O O . VAL A 1 196 ? 15.666 -13.503 -6.188 1.00 49.03 196 VAL A O 1
ATOM 1535 N N . PRO A 1 197 ? 16.535 -11.440 -6.430 1.00 40.97 197 PRO A N 1
ATOM 1536 C CA . PRO A 1 197 ? 17.897 -11.938 -6.545 1.00 40.97 197 PRO A CA 1
ATOM 1537 C C . PRO A 1 197 ? 18.275 -12.689 -5.263 1.00 40.97 197 PRO A C 1
ATOM 1539 O O . PRO A 1 197 ? 18.388 -12.086 -4.197 1.00 40.97 197 PRO A O 1
ATOM 1542 N N . GLN A 1 198 ? 18.475 -14.006 -5.353 1.00 36.81 198 GLN A N 1
ATOM 1543 C CA . GLN A 1 198 ? 19.147 -14.741 -4.288 1.00 36.81 198 GLN A CA 1
ATOM 1544 C C . GLN A 1 198 ? 20.635 -14.428 -4.378 1.00 36.81 198 GLN A C 1
ATOM 1546 O O . GLN A 1 198 ? 21.278 -14.716 -5.387 1.00 36.81 198 GLN A O 1
ATOM 1551 N N . THR A 1 199 ? 21.183 -13.817 -3.333 1.00 42.09 199 THR A N 1
ATOM 1552 C CA . THR A 1 199 ? 22.628 -13.632 -3.221 1.00 42.09 199 THR A CA 1
ATOM 1553 C C . THR A 1 199 ? 23.267 -14.937 -2.764 1.00 42.09 199 THR A C 1
ATOM 1555 O O . THR A 1 199 ? 22.922 -15.460 -1.703 1.00 42.09 199 THR A O 1
ATOM 1558 N N . SER A 1 200 ? 24.209 -15.430 -3.564 1.00 34.88 200 SER A N 1
ATOM 1559 C CA . SER A 1 200 ? 25.362 -16.206 -3.094 1.00 34.88 200 SER A CA 1
ATOM 1560 C C . SER A 1 200 ? 26.191 -15.428 -2.078 1.00 34.88 200 SER A C 1
ATOM 1562 O O . SER A 1 200 ? 26.327 -14.200 -2.293 1.00 34.88 200 SER A O 1
#